Protein AF-A0A653IZF0-F1 (afdb_monomer_lite)

Secondary structure (DSSP, 8-state):
-----------------HHHHHHGGGGT-----SS--S-----S-TTSS---S-GGGGGGS-TTHHHHHHIIIIIITTTB-TTT-PBTTEEEEE-SSS-EEETTTTEEE-TTS-EE---GGGGS--EEEEE-EEEEETTS-TT---TTTEEEEEHHHHHHHTHHHHHHHHHHHHHTTT-SS-TT--HHHHHHHHHHHTT-

Radius of gyration: 22.38 Å; chains: 1; bounding box: 64×58×51 Å

pLDDT: mean 74.26, std 24.14, range [22.55, 98.19]

Structure (mmCIF, N/CA/C/O backbone):
data_AF-A0A653IZF0-F1
#
_entry.id   AF-A0A653IZF0-F1
#
loop_
_atom_site.group_PDB
_atom_site.id
_atom_site.type_symbol
_atom_site.label_atom_id
_atom_site.label_alt_id
_atom_site.label_comp_id
_atom_site.label_asym_id
_atom_site.label_entity_id
_atom_site.label_seq_id
_atom_site.pdbx_PDB_ins_code
_atom_site.Cartn_x
_atom_site.Cartn_y
_atom_site.Cartn_z
_atom_site.occupancy
_atom_site.B_iso_or_equiv
_atom_site.auth_seq_id
_atom_site.auth_comp_id
_atom_site.auth_asym_id
_atom_site.auth_atom_id
_atom_site.pdbx_PDB_model_num
ATOM 1 N N . MET A 1 1 ? 10.822 46.725 4.613 1.00 32.38 1 MET A N 1
ATOM 2 C CA . MET A 1 1 ? 11.222 46.229 5.948 1.00 32.38 1 MET A CA 1
ATOM 3 C C . MET A 1 1 ? 9.991 45.584 6.593 1.00 32.38 1 MET A C 1
ATOM 5 O O . MET A 1 1 ? 9.260 46.253 7.304 1.00 32.38 1 MET A O 1
ATOM 9 N N . PHE A 1 2 ? 9.678 44.328 6.255 1.00 22.55 2 PHE A N 1
ATOM 10 C CA . PHE A 1 2 ? 8.503 43.624 6.793 1.00 22.55 2 PHE A CA 1
ATOM 11 C C . PHE A 1 2 ? 8.961 42.645 7.874 1.00 22.55 2 PHE A C 1
ATOM 13 O O . PHE A 1 2 ? 9.726 41.722 7.599 1.00 22.55 2 PHE A O 1
ATOM 20 N N . ARG A 1 3 ? 8.542 42.898 9.119 1.00 25.48 3 ARG A N 1
ATOM 21 C CA . ARG A 1 3 ? 8.808 42.031 10.269 1.00 25.48 3 ARG A CA 1
ATOM 22 C C . ARG A 1 3 ? 7.875 40.823 10.232 1.00 25.48 3 ARG A C 1
ATOM 24 O O . ARG A 1 3 ? 6.658 40.963 10.193 1.00 25.48 3 ARG A O 1
ATOM 31 N N . ILE A 1 4 ? 8.496 39.653 10.287 1.00 29.86 4 ILE A N 1
ATOM 32 C CA . ILE A 1 4 ? 7.905 38.357 10.612 1.00 29.86 4 ILE A CA 1
ATOM 33 C C . ILE A 1 4 ? 7.411 38.420 12.062 1.00 29.86 4 ILE A C 1
ATOM 35 O O . ILE A 1 4 ? 8.179 38.802 12.945 1.00 29.86 4 ILE A O 1
ATOM 39 N N . CYS A 1 5 ? 6.163 38.024 12.319 1.00 26.38 5 CYS A N 1
ATOM 40 C CA . CYS A 1 5 ? 5.715 37.694 13.667 1.00 26.38 5 CYS A CA 1
ATOM 41 C C . CYS A 1 5 ? 5.047 36.319 13.654 1.00 26.38 5 CYS A C 1
ATOM 43 O O . CYS A 1 5 ? 3.975 36.121 13.085 1.00 26.38 5 CYS A O 1
ATOM 45 N N . SER A 1 6 ? 5.757 35.371 14.255 1.00 32.44 6 SER A N 1
ATOM 46 C CA . SER A 1 6 ? 5.324 34.027 14.595 1.00 32.44 6 SER A CA 1
ATOM 47 C C . SER A 1 6 ? 4.218 34.075 15.649 1.00 32.44 6 SER A C 1
ATOM 49 O O . SER A 1 6 ? 4.404 34.665 16.708 1.00 32.44 6 SER A O 1
ATOM 51 N N . SER A 1 7 ? 3.115 33.370 15.424 1.00 30.78 7 SER A N 1
ATOM 52 C CA . SER A 1 7 ? 2.156 33.030 16.484 1.00 30.78 7 SER A CA 1
ATOM 53 C C . SER A 1 7 ? 1.652 31.603 16.292 1.00 30.78 7 SER A C 1
ATOM 55 O O . SER A 1 7 ? 0.492 31.319 16.017 1.00 30.78 7 SER A O 1
ATOM 57 N N . ASN A 1 8 ? 2.593 30.676 16.458 1.00 34.34 8 ASN A N 1
ATOM 58 C CA . ASN A 1 8 ? 2.330 29.273 16.722 1.00 34.34 8 ASN A CA 1
ATOM 59 C C . ASN A 1 8 ? 2.130 29.120 18.238 1.00 34.34 8 ASN A C 1
ATOM 61 O O . ASN A 1 8 ? 3.093 28.860 18.954 1.00 34.34 8 ASN A O 1
ATOM 65 N N . THR A 1 9 ? 0.930 29.375 18.774 1.00 30.78 9 THR A N 1
ATOM 66 C CA . THR A 1 9 ? 0.627 29.082 20.188 1.00 30.78 9 THR A CA 1
ATOM 67 C C . THR A 1 9 ? -0.870 28.841 20.425 1.00 30.78 9 THR A C 1
ATOM 69 O O . THR A 1 9 ? -1.709 29.674 20.109 1.00 30.78 9 THR A O 1
ATOM 72 N N . ALA A 1 10 ? -1.142 27.702 21.070 1.00 31.14 10 ALA A N 1
ATOM 73 C CA . ALA A 1 10 ? -2.326 27.354 21.860 1.00 31.14 10 ALA A CA 1
ATOM 74 C C . ALA A 1 10 ? -3.653 27.031 21.142 1.00 31.14 10 ALA A C 1
ATOM 76 O O . ALA A 1 10 ? -4.625 27.772 21.224 1.00 31.14 10 ALA A O 1
ATOM 77 N 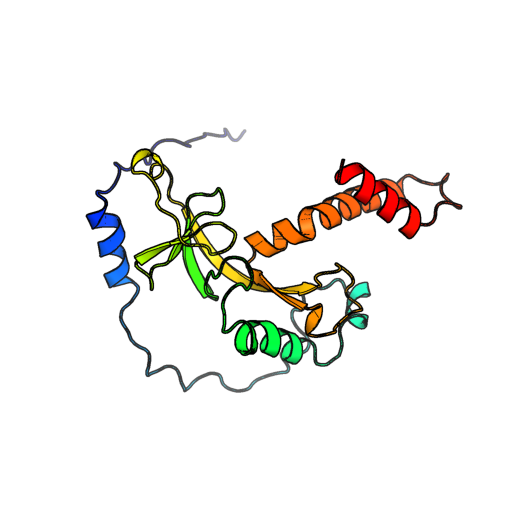N . TYR A 1 11 ? -3.774 25.786 20.665 1.00 28.58 11 TYR A N 1
ATOM 78 C CA . TYR A 1 11 ? -5.013 25.023 20.875 1.00 28.58 11 TYR A CA 1
ATOM 79 C C . TYR A 1 11 ? -4.707 23.788 21.730 1.00 28.58 11 TYR A C 1
ATOM 81 O O . TYR A 1 11 ? -4.568 22.665 21.253 1.00 28.58 11 TYR A O 1
ATOM 89 N N . ARG A 1 12 ? -4.523 24.026 23.034 1.00 33.38 12 ARG A N 1
ATOM 90 C CA . ARG A 1 12 ? -4.467 22.987 24.070 1.00 33.38 12 ARG A CA 1
ATOM 91 C C . ARG A 1 12 ? -5.911 22.549 24.350 1.00 33.38 12 ARG A C 1
ATOM 93 O O . ARG A 1 12 ? -6.529 22.996 25.314 1.00 33.38 12 ARG A O 1
ATOM 100 N N . SER A 1 13 ? -6.490 21.725 23.479 1.00 33.66 13 SER A N 1
ATOM 101 C CA . SER A 1 13 ? -7.777 21.092 23.775 1.00 33.66 13 SER A CA 1
ATOM 102 C C . SER A 1 13 ? -7.566 19.954 24.764 1.00 33.66 13 SER A C 1
ATOM 104 O O . SER A 1 13 ? -6.857 18.990 24.478 1.00 33.66 13 SER A O 1
ATOM 106 N N . ARG A 1 14 ? -8.193 20.105 25.934 1.00 32.59 14 ARG A N 1
ATOM 107 C CA . ARG A 1 14 ? -8.428 19.060 26.934 1.00 32.59 14 ARG A CA 1
ATOM 108 C C . ARG A 1 14 ? -8.870 17.762 26.256 1.00 32.59 14 ARG A C 1
ATOM 110 O O . ARG A 1 14 ? -9.705 17.783 25.355 1.00 32.59 14 ARG A O 1
ATOM 117 N N . VAL A 1 15 ? -8.284 16.661 26.713 1.00 38.03 15 VAL A N 1
ATOM 118 C CA . VAL A 1 15 ? -8.581 15.289 26.294 1.00 38.03 15 VAL A CA 1
ATOM 119 C C . VAL A 1 15 ? -10.096 15.061 26.394 1.00 38.03 15 VAL A C 1
ATOM 121 O O . VAL A 1 15 ? -10.636 15.200 27.493 1.00 38.03 15 VAL A O 1
ATOM 124 N N . PRO A 1 16 ? -10.808 14.758 25.295 1.00 37.22 16 PRO A N 1
ATOM 125 C CA . PRO A 1 16 ? -12.189 14.325 25.395 1.00 37.22 16 PRO A CA 1
ATOM 126 C C . PRO A 1 16 ? -12.206 12.930 26.020 1.00 37.22 16 PRO A C 1
ATOM 128 O O . PRO A 1 16 ? -11.431 12.057 25.625 1.00 37.22 16 PRO A O 1
ATOM 131 N N . ASP A 1 17 ? -13.096 12.739 26.989 1.00 37.38 17 ASP A N 1
ATOM 132 C CA . ASP A 1 17 ? -13.489 11.435 27.516 1.00 37.38 17 ASP A CA 1
ATOM 133 C C . ASP A 1 17 ? -13.758 10.444 26.362 1.00 37.38 17 ASP A C 1
ATOM 135 O O . ASP A 1 17 ? -14.237 10.830 25.291 1.00 37.38 17 ASP A O 1
ATOM 139 N N . LEU A 1 18 ? -13.446 9.161 26.563 1.00 42.00 18 LEU A N 1
ATOM 140 C CA . LEU A 1 18 ? -13.620 8.083 25.580 1.00 42.00 18 LEU A CA 1
ATOM 141 C C . LEU A 1 18 ? -15.050 8.040 25.007 1.00 42.00 18 LEU A C 1
ATOM 143 O O . LEU A 1 18 ? -15.229 7.647 23.853 1.00 42.00 18 LEU A O 1
ATOM 147 N N . GLY A 1 19 ? -16.051 8.508 25.763 1.00 38.72 19 GLY A N 1
ATOM 148 C CA . GLY A 1 19 ? -17.428 8.680 25.289 1.00 38.72 19 GLY A CA 1
ATOM 149 C C . GLY A 1 19 ? -17.620 9.787 24.238 1.00 38.72 19 GLY A C 1
ATOM 150 O O . GLY A 1 19 ? -18.423 9.633 23.317 1.00 38.72 19 GLY A O 1
ATOM 151 N N . ALA A 1 20 ? -16.848 10.875 24.297 1.00 40.34 20 ALA A N 1
ATOM 152 C CA . ALA A 1 20 ? -17.009 12.041 23.423 1.00 40.34 20 ALA A CA 1
ATOM 153 C C . ALA A 1 20 ? -16.410 11.840 22.016 1.00 40.34 20 ALA A C 1
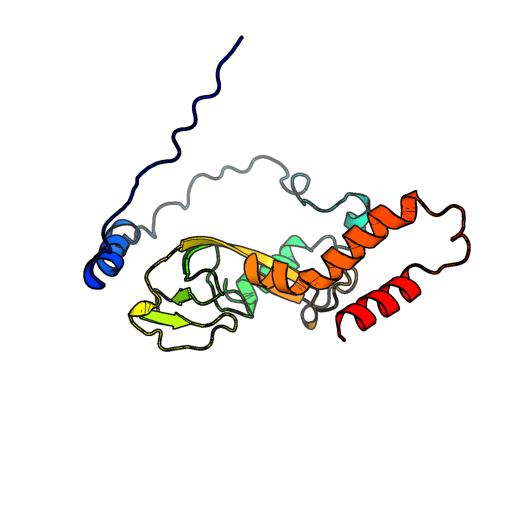ATOM 155 O O . ALA A 1 20 ? -16.923 12.385 21.036 1.00 40.34 20 ALA A O 1
ATOM 156 N N . VAL A 1 21 ? -15.360 11.018 21.881 1.00 43.12 21 VAL A N 1
ATOM 157 C CA . VAL A 1 21 ? -14.780 10.667 20.566 1.00 43.12 21 VAL A CA 1
ATOM 158 C C . VAL A 1 21 ? -15.722 9.748 19.773 1.00 43.12 21 VAL A C 1
ATOM 160 O O . VAL A 1 21 ? -15.767 9.834 18.547 1.00 43.12 21 VAL A O 1
ATOM 163 N N . ILE A 1 22 ? -16.523 8.929 20.467 1.00 44.62 22 ILE A N 1
ATOM 164 C CA . ILE A 1 22 ? -17.508 8.011 19.873 1.00 44.62 22 ILE A CA 1
ATOM 165 C C . ILE A 1 22 ? -18.790 8.756 19.446 1.00 44.62 22 ILE A C 1
ATOM 167 O O . ILE A 1 22 ? -19.345 8.468 18.388 1.00 44.62 22 ILE A O 1
ATOM 171 N N . GLN A 1 23 ? -19.247 9.763 20.201 1.00 34.78 23 GLN A N 1
ATOM 172 C CA . GLN A 1 23 ? -20.473 10.508 19.861 1.00 34.78 23 GLN A CA 1
ATOM 173 C C . GLN A 1 23 ? -20.323 11.490 18.688 1.00 34.78 23 GLN A C 1
ATOM 175 O O . GLN A 1 23 ? -21.303 11.765 17.995 1.00 34.78 23 GLN A O 1
ATOM 180 N N . CYS A 1 24 ? -19.114 11.981 18.392 1.00 34.91 24 CYS A N 1
ATOM 181 C CA . CYS A 1 24 ? -18.897 12.866 17.239 1.00 34.91 24 CYS A CA 1
ATOM 182 C C . CYS A 1 24 ? -19.167 12.157 15.892 1.00 34.91 24 CYS A C 1
ATOM 184 O O . CYS A 1 24 ? -19.471 12.808 14.893 1.00 34.91 24 CYS A O 1
ATOM 186 N N . GLU A 1 25 ? -19.133 10.820 15.859 1.00 38.25 25 GLU A N 1
ATOM 187 C CA . GLU A 1 25 ? -19.362 10.007 14.659 1.00 38.25 25 GLU A CA 1
ATOM 188 C C . GLU A 1 25 ? -20.834 9.992 14.201 1.00 38.25 25 GLU A C 1
ATOM 190 O O . GLU A 1 25 ? -21.105 9.868 13.005 1.00 38.25 25 GLU A O 1
ATOM 195 N N . GLN A 1 26 ? -21.795 10.209 15.109 1.00 39.66 26 GLN A N 1
ATOM 196 C CA . GLN A 1 26 ? -23.228 10.173 14.778 1.00 39.66 26 GLN A CA 1
ATOM 197 C C . GLN A 1 26 ? -23.682 11.346 13.894 1.00 39.66 26 GLN A C 1
ATOM 199 O O . GLN A 1 26 ? -24.699 11.239 13.215 1.00 39.66 26 GLN A O 1
ATOM 204 N N . ARG A 1 27 ? -22.917 12.447 13.837 1.00 35.34 27 ARG A N 1
ATOM 205 C CA . ARG A 1 27 ? -23.255 13.616 13.005 1.00 35.34 27 ARG A CA 1
ATOM 206 C C . ARG A 1 27 ? -22.706 13.541 11.575 1.00 35.34 27 ARG A C 1
ATOM 208 O O . ARG A 1 27 ? -23.197 14.252 10.707 1.00 35.34 27 ARG A O 1
ATOM 215 N N . TRP A 1 28 ? -21.715 12.683 11.318 1.00 39.50 28 TRP A N 1
ATOM 216 C CA . TRP A 1 28 ? -21.094 12.513 9.991 1.00 39.50 28 TRP A CA 1
ATOM 217 C C . TRP A 1 28 ? -21.561 11.256 9.252 1.00 39.50 28 TRP A C 1
ATOM 219 O O . TRP A 1 28 ? -21.155 11.034 8.112 1.00 39.50 28 TRP A O 1
ATOM 229 N N . ASN A 1 29 ? -22.381 10.426 9.901 1.00 37.44 29 ASN A N 1
ATOM 230 C CA . ASN A 1 29 ? -22.779 9.111 9.407 1.00 37.44 29 ASN A CA 1
ATOM 231 C C . ASN A 1 29 ? -24.308 8.959 9.313 1.00 37.44 29 ASN A C 1
ATOM 233 O O . ASN A 1 29 ? -24.837 7.871 9.529 1.00 37.44 29 ASN A O 1
ATOM 237 N N . THR A 1 30 ? -25.032 10.038 8.994 1.00 36.56 30 THR A N 1
ATOM 238 C CA . THR A 1 30 ? -26.452 9.939 8.635 1.00 36.56 30 THR A CA 1
ATOM 239 C C . THR A 1 30 ? -26.580 9.164 7.314 1.00 36.56 30 THR A C 1
ATOM 241 O O . THR A 1 30 ? -25.942 9.540 6.325 1.00 36.56 30 THR A O 1
ATOM 244 N N . PRO A 1 31 ? -27.377 8.084 7.251 1.00 39.94 31 PRO A N 1
ATOM 245 C CA . PRO A 1 31 ? -27.539 7.295 6.040 1.00 39.94 31 PRO A CA 1
ATOM 246 C C . PRO A 1 31 ? -28.522 7.991 5.089 1.00 39.94 31 PRO A C 1
ATOM 248 O O . PRO A 1 31 ? -29.725 7.771 5.142 1.00 39.94 31 PRO A O 1
ATOM 251 N N . GLY A 1 32 ? -27.999 8.825 4.194 1.00 32.47 32 GLY A N 1
ATOM 252 C CA . GLY A 1 32 ? -28.700 9.298 2.996 1.00 32.47 32 GLY A CA 1
ATOM 253 C C . GLY A 1 32 ? -28.185 8.572 1.755 1.00 32.47 32 GLY A C 1
ATOM 254 O O . GLY A 1 32 ? -27.578 9.193 0.892 1.00 32.47 32 GLY A O 1
ATOM 255 N N . ILE A 1 33 ? -28.337 7.244 1.692 1.00 43.03 33 ILE A N 1
ATOM 256 C CA . ILE A 1 33 ? -27.794 6.408 0.601 1.00 43.03 33 ILE A CA 1
ATOM 257 C C . ILE A 1 33 ? -28.673 6.386 -0.667 1.00 43.03 33 ILE A C 1
ATOM 259 O O . ILE A 1 33 ? -28.234 5.864 -1.681 1.00 43.03 33 ILE A O 1
ATOM 263 N N . ASN A 1 34 ? -29.840 7.036 -0.706 1.00 35.06 34 ASN A N 1
ATOM 264 C CA . ASN A 1 34 ? -30.735 6.955 -1.871 1.00 35.06 34 ASN A CA 1
ATOM 265 C C . ASN A 1 34 ? -31.183 8.323 -2.415 1.00 35.06 34 ASN A C 1
ATOM 267 O O . ASN A 1 34 ? -32.375 8.593 -2.402 1.00 35.06 34 ASN A O 1
ATOM 271 N N . GLN A 1 35 ? -30.267 9.180 -2.896 1.00 37.66 35 GLN A N 1
ATOM 272 C CA . GLN A 1 35 ? -30.585 10.185 -3.939 1.00 37.66 35 GLN A CA 1
ATOM 273 C C . GLN A 1 35 ? -29.347 10.952 -4.449 1.00 37.66 35 GLN A C 1
ATOM 275 O O . GLN A 1 35 ? -29.213 12.150 -4.256 1.00 37.66 35 GLN A O 1
ATOM 280 N N . VAL A 1 36 ? -28.427 10.278 -5.141 1.00 32.88 36 VAL A N 1
ATOM 281 C CA . VAL A 1 36 ? -27.528 10.943 -6.113 1.00 32.88 36 VAL A CA 1
ATOM 282 C C . VAL A 1 36 ? -27.294 10.027 -7.318 1.00 32.88 36 VAL A C 1
ATOM 284 O O . VAL A 1 36 ? -26.173 9.793 -7.752 1.00 32.88 36 VAL A O 1
ATOM 287 N N . GLN A 1 37 ? -28.374 9.468 -7.862 1.00 36.97 37 GLN A N 1
ATOM 288 C CA . GLN A 1 37 ? -28.380 8.852 -9.191 1.00 36.97 37 GLN A CA 1
ATOM 289 C C . GLN A 1 37 ? -29.163 9.742 -10.158 1.00 36.97 37 GLN A C 1
ATOM 291 O O . GLN A 1 37 ? -30.204 9.336 -10.647 1.00 36.97 37 GLN A O 1
ATOM 296 N N . SER A 1 38 ? -28.701 10.972 -10.403 1.00 35.66 38 SER A N 1
ATOM 297 C CA . SER A 1 38 ? -29.118 11.764 -11.576 1.00 35.66 38 SER A CA 1
ATOM 298 C C . SER A 1 38 ? -28.460 13.145 -11.561 1.00 35.66 38 SER A C 1
ATOM 300 O O . SER A 1 38 ? -29.066 14.102 -11.092 1.00 35.66 38 SER A O 1
ATOM 302 N N . ALA A 1 39 ? -27.218 13.245 -12.041 1.00 32.94 39 ALA A N 1
ATOM 303 C CA . ALA A 1 39 ? -26.676 14.421 -12.744 1.00 32.94 39 ALA A CA 1
ATOM 304 C C . ALA A 1 39 ? -25.151 14.297 -12.891 1.00 32.94 39 ALA A C 1
ATOM 306 O O . ALA A 1 39 ? -24.393 15.113 -12.380 1.00 32.94 39 ALA A O 1
ATOM 307 N N . PHE A 1 40 ? -24.680 13.288 -13.617 1.00 35.09 40 PHE A N 1
ATOM 308 C CA . PHE A 1 40 ? -23.402 13.418 -14.313 1.00 35.09 40 PHE A CA 1
ATOM 309 C C . PHE A 1 40 ? -23.713 13.243 -15.790 1.00 35.09 40 PHE A C 1
ATOM 311 O O . PHE A 1 40 ? -23.760 12.138 -16.324 1.00 35.09 40 PHE A O 1
ATOM 318 N N . LYS A 1 41 ? -24.089 14.369 -16.405 1.00 35.47 41 LYS A N 1
ATOM 319 C CA . LYS A 1 41 ? -24.259 14.474 -17.848 1.00 35.47 41 LYS A CA 1
ATOM 320 C C . LYS A 1 41 ? -22.928 14.098 -18.490 1.00 35.47 41 LYS A C 1
ATOM 322 O O . LYS A 1 41 ? -21.881 14.630 -18.136 1.00 35.47 41 LYS A O 1
ATOM 327 N N . SER A 1 42 ? -23.014 13.159 -19.417 1.00 47.69 42 SER A N 1
ATOM 328 C CA . SER A 1 42 ? -21.984 12.792 -20.372 1.00 47.69 42 SER A CA 1
ATOM 329 C C . SER A 1 42 ? -21.453 14.028 -21.096 1.00 47.69 42 SER A C 1
ATOM 331 O O . SER A 1 42 ? -22.166 14.631 -21.900 1.00 47.69 42 SER A O 1
ATOM 333 N N . SER A 1 43 ? -20.195 14.375 -20.853 1.00 37.62 43 SER A N 1
ATOM 334 C CA . SER A 1 43 ? -19.443 15.262 -21.735 1.00 37.62 43 SER A CA 1
ATOM 335 C C . SER A 1 43 ? -17.947 14.986 -21.611 1.00 37.62 43 SER A C 1
ATOM 337 O O . SER A 1 43 ? -17.331 15.379 -20.627 1.00 37.62 43 SER A O 1
ATOM 339 N N . GLY A 1 44 ? -17.392 14.354 -22.648 1.00 33.59 44 GLY A N 1
ATOM 340 C CA . GLY A 1 44 ? -15.989 14.498 -23.043 1.00 33.59 44 GLY A CA 1
ATOM 341 C C . GLY A 1 44 ? -14.985 13.550 -22.386 1.00 33.59 44 GLY A C 1
ATOM 342 O O . GLY A 1 44 ? -14.615 13.736 -21.240 1.00 33.59 44 GLY A O 1
ATOM 343 N N . ASN A 1 45 ? -14.518 12.579 -23.176 1.00 46.28 45 ASN A N 1
ATOM 344 C CA . ASN A 1 45 ? -13.225 11.881 -23.118 1.00 46.28 45 ASN A CA 1
ATOM 345 C C . ASN A 1 45 ? -12.331 12.150 -21.877 1.00 46.28 45 ASN A C 1
ATOM 347 O O . ASN A 1 45 ? -11.379 12.927 -21.923 1.00 46.28 45 ASN A O 1
ATOM 351 N N . ASP A 1 46 ? -12.605 11.443 -20.778 1.00 43.91 46 ASP A N 1
ATOM 352 C CA . ASP A 1 46 ? -11.795 11.452 -19.545 1.00 43.91 46 ASP A CA 1
ATOM 353 C C . ASP A 1 46 ? -10.549 10.542 -19.637 1.00 43.91 46 ASP A C 1
ATOM 355 O O . ASP A 1 46 ? -9.749 10.460 -18.710 1.00 43.91 46 ASP A O 1
ATOM 359 N N . SER A 1 47 ? -10.348 9.846 -20.763 1.00 45.59 47 SER A N 1
ATOM 360 C CA . SER A 1 47 ? -9.235 8.903 -20.960 1.00 45.59 47 SER A CA 1
ATOM 361 C C . SER A 1 47 ? -7.875 9.571 -21.203 1.00 45.59 47 SER A C 1
ATOM 363 O O . SER A 1 47 ? -6.859 8.879 -21.270 1.00 45.59 47 SER A O 1
ATOM 365 N N . GLU A 1 48 ? -7.832 10.899 -21.349 1.00 45.34 48 GLU A N 1
ATOM 366 C CA . GLU A 1 48 ? -6.617 11.640 -21.716 1.00 45.34 48 GLU A CA 1
ATOM 367 C C . GLU A 1 48 ? -6.117 12.610 -20.630 1.00 45.34 48 GLU A C 1
ATOM 369 O O . GLU A 1 48 ? -4.970 13.056 -20.673 1.00 45.34 48 GLU A O 1
ATOM 374 N N . ARG A 1 49 ? -6.917 12.876 -19.588 1.00 49.09 49 ARG A N 1
ATOM 375 C CA . ARG A 1 49 ? -6.482 13.627 -18.403 1.00 49.09 49 ARG A CA 1
ATOM 376 C C . ARG A 1 49 ? -6.232 12.683 -17.228 1.00 49.09 49 ARG A C 1
ATOM 378 O O . ARG A 1 49 ? -7.099 11.931 -16.816 1.00 49.09 49 ARG A O 1
ATOM 385 N N . ALA A 1 50 ? -5.059 12.837 -16.619 1.00 48.88 50 ALA A N 1
ATOM 386 C CA . ALA A 1 50 ? -4.742 12.401 -15.257 1.00 48.88 50 ALA A CA 1
ATOM 387 C C . ALA A 1 50 ? -4.447 10.905 -15.032 1.00 48.88 50 ALA A C 1
ATOM 389 O O . ALA A 1 50 ? -5.013 10.256 -14.157 1.00 48.88 50 ALA A O 1
ATOM 390 N N . MET A 1 51 ? -3.400 10.400 -15.681 1.00 51.44 51 MET A N 1
ATOM 391 C CA . MET A 1 51 ? -2.513 9.458 -14.995 1.00 51.44 51 MET A CA 1
ATOM 392 C C . MET A 1 51 ? -1.275 10.247 -14.556 1.00 51.44 51 MET A C 1
ATOM 394 O O . MET A 1 51 ? -0.547 10.715 -15.428 1.00 51.44 51 MET A O 1
ATOM 398 N N . PRO A 1 52 ? -1.006 10.438 -13.246 1.00 62.66 52 PRO A N 1
ATOM 399 C CA . PRO A 1 52 ? 0.236 11.048 -12.762 1.00 62.66 52 PRO A CA 1
ATOM 400 C C . PRO A 1 52 ? 1.406 10.058 -12.915 1.00 62.66 52 PRO A C 1
ATOM 402 O O . PRO A 1 52 ? 2.137 9.762 -11.974 1.00 62.66 52 PRO A O 1
ATOM 405 N N . ILE A 1 53 ? 1.534 9.489 -14.109 1.00 68.06 53 ILE A N 1
ATOM 406 C CA . ILE A 1 53 ? 2.587 8.586 -14.542 1.00 68.06 53 ILE A CA 1
ATOM 407 C C . ILE A 1 53 ? 3.449 9.416 -15.483 1.00 68.06 53 ILE A C 1
ATOM 409 O O . ILE A 1 53 ? 2.930 10.114 -16.355 1.00 68.06 53 ILE A O 1
ATOM 413 N N . ARG A 1 54 ? 4.768 9.378 -15.285 1.00 68.31 54 ARG A N 1
ATOM 414 C CA . ARG A 1 54 ? 5.697 10.057 -16.190 1.00 68.31 54 ARG A CA 1
ATOM 415 C C . ARG A 1 54 ? 5.474 9.553 -17.617 1.00 68.31 54 ARG A C 1
ATOM 417 O O . ARG A 1 54 ? 5.232 8.359 -17.798 1.00 68.31 54 ARG A O 1
ATOM 424 N N . SER A 1 55 ? 5.536 10.438 -18.609 1.00 77.56 55 SER A N 1
ATOM 425 C CA . SER A 1 55 ? 5.222 10.099 -20.003 1.00 77.56 55 SER A CA 1
ATOM 426 C C . SER A 1 55 ? 6.038 8.912 -20.511 1.00 77.56 55 SER A C 1
ATOM 428 O O . SER A 1 55 ? 5.502 8.078 -21.236 1.00 77.56 55 SER A O 1
ATOM 430 N N . GLU A 1 56 ? 7.289 8.779 -20.066 1.00 79.25 56 GLU A N 1
ATOM 431 C CA . GLU A 1 56 ? 8.185 7.683 -20.447 1.00 79.25 56 GLU A CA 1
ATOM 432 C C . GLU A 1 56 ? 7.696 6.316 -19.948 1.00 79.25 56 GLU A C 1
ATOM 434 O O . GLU A 1 56 ? 7.955 5.297 -20.578 1.00 79.25 56 GLU A O 1
ATOM 439 N N . ASN A 1 57 ? 6.938 6.285 -18.848 1.00 81.25 57 ASN A N 1
ATOM 440 C CA . ASN A 1 57 ? 6.467 5.050 -18.226 1.00 81.25 57 ASN A CA 1
ATOM 441 C C . ASN A 1 57 ? 5.072 4.630 -18.699 1.00 81.25 57 ASN A C 1
ATOM 443 O O . ASN A 1 57 ? 4.616 3.554 -18.320 1.00 81.25 57 ASN A O 1
ATOM 447 N N . ARG A 1 58 ? 4.378 5.456 -19.495 1.00 81.19 58 ARG A N 1
ATOM 448 C CA . ARG A 1 58 ? 2.989 5.200 -19.912 1.00 81.19 58 ARG A CA 1
ATOM 449 C C . ARG A 1 58 ? 2.841 3.865 -20.647 1.00 81.19 58 ARG A C 1
ATOM 451 O O . ARG A 1 58 ? 1.851 3.178 -20.442 1.00 81.19 58 ARG A O 1
ATOM 458 N N . TRP A 1 59 ? 3.844 3.490 -21.437 1.00 82.31 59 TRP A N 1
ATOM 459 C CA . TRP A 1 59 ? 3.843 2.285 -22.272 1.00 82.31 59 TRP A CA 1
ATOM 460 C C . TRP A 1 59 ? 3.966 0.970 -21.493 1.00 82.31 59 TRP A C 1
ATOM 462 O O . TRP A 1 59 ? 3.658 -0.082 -22.040 1.00 82.31 59 TRP A O 1
ATOM 472 N N . PHE A 1 60 ? 4.398 1.006 -20.227 1.00 83.62 60 PHE A N 1
ATOM 473 C CA . PHE A 1 60 ? 4.470 -0.194 -19.383 1.00 83.62 60 PHE A CA 1
ATOM 474 C C . PHE A 1 60 ? 3.106 -0.628 -18.840 1.00 83.62 60 PHE A C 1
ATOM 476 O O . PHE A 1 60 ? 2.958 -1.756 -18.371 1.00 83.62 60 PHE A O 1
ATOM 483 N N . TYR A 1 61 ? 2.117 0.263 -18.907 1.00 83.12 61 TYR A N 1
ATOM 484 C CA . TYR A 1 61 ? 0.763 -0.001 -18.456 1.00 83.12 61 TYR A CA 1
ATOM 485 C C . TYR A 1 61 ? -0.092 -0.395 -19.659 1.00 83.12 61 TYR A C 1
ATOM 487 O O . TYR A 1 61 ? -0.068 0.303 -20.678 1.00 83.12 61 TYR A O 1
ATOM 495 N N . PRO A 1 62 ? -0.860 -1.489 -19.564 1.00 86.31 62 PRO A N 1
ATOM 496 C CA . PRO A 1 62 ? -1.734 -1.890 -20.648 1.00 86.31 62 PRO A CA 1
ATOM 497 C C . PRO A 1 62 ? -2.877 -0.875 -20.804 1.00 86.31 62 PRO A C 1
ATOM 499 O O . PRO A 1 62 ? -3.199 -0.115 -19.886 1.00 86.31 62 PRO A O 1
ATOM 502 N N . ILE A 1 63 ? -3.497 -0.850 -21.986 1.00 87.06 63 ILE A N 1
ATOM 503 C CA . ILE A 1 63 ? -4.567 0.108 -22.324 1.00 87.06 63 ILE A CA 1
ATOM 504 C C . ILE A 1 63 ? -5.746 -0.004 -21.341 1.00 87.06 63 ILE A C 1
ATOM 506 O O . ILE A 1 63 ? -6.385 0.995 -21.012 1.00 87.06 63 ILE A O 1
ATOM 510 N N . ASP A 1 64 ? -5.999 -1.207 -20.831 1.00 89.19 64 ASP A N 1
ATOM 511 C CA . ASP A 1 64 ? -7.052 -1.540 -19.872 1.00 89.19 64 ASP A CA 1
ATOM 512 C C . ASP A 1 64 ? -6.625 -1.385 -18.398 1.00 89.19 64 ASP A C 1
ATOM 514 O O . ASP A 1 64 ? -7.313 -1.854 -17.486 1.00 89.19 64 ASP A O 1
ATOM 518 N N . TRP A 1 65 ? -5.513 -0.693 -18.120 1.00 90.00 65 TRP A N 1
ATOM 519 C CA . TRP A 1 65 ? -5.048 -0.445 -16.753 1.00 90.00 65 TRP A CA 1
ATOM 520 C C . TRP A 1 65 ? -6.127 0.116 -15.803 1.00 90.00 65 TRP A C 1
ATOM 522 O O . TRP A 1 65 ? -6.196 -0.349 -14.659 1.00 90.00 65 TRP A O 1
ATOM 532 N N . PRO A 1 66 ? -6.999 1.071 -16.200 1.00 90.62 66 PRO A N 1
ATOM 533 C CA . PRO A 1 66 ? -8.080 1.535 -15.330 1.00 90.62 66 PRO A CA 1
ATOM 534 C C . PRO A 1 66 ? -9.011 0.402 -14.875 1.00 90.62 66 PRO A C 1
ATOM 536 O O . PRO A 1 66 ? -9.387 0.340 -13.701 1.00 90.62 66 PRO A O 1
ATOM 539 N N . GLN A 1 67 ? -9.350 -0.515 -15.780 1.00 93.81 67 GLN A N 1
ATOM 540 C CA . GLN A 1 67 ? -10.210 -1.667 -15.534 1.00 93.81 67 GLN A CA 1
ATOM 541 C C . GLN A 1 67 ? -9.508 -2.671 -14.622 1.00 93.81 67 GLN A C 1
ATOM 543 O O . GLN A 1 67 ? -10.076 -3.054 -13.597 1.00 93.81 67 GLN A O 1
ATOM 548 N N . LEU A 1 68 ? -8.255 -3.022 -14.928 1.00 93.75 68 LEU A N 1
ATOM 549 C CA . LEU A 1 68 ? -7.441 -3.921 -14.109 1.00 93.75 68 LEU A CA 1
ATOM 550 C C . LEU A 1 68 ? -7.281 -3.381 -12.679 1.00 93.75 68 LEU A C 1
ATOM 552 O O . LEU A 1 68 ? -7.595 -4.056 -11.698 1.00 93.75 68 LEU A O 1
ATOM 556 N N . SER A 1 69 ? -6.892 -2.113 -12.544 1.00 93.75 69 SER A N 1
ATOM 557 C CA . SER A 1 69 ? -6.744 -1.436 -11.253 1.00 93.75 69 SER A CA 1
ATOM 558 C C . SER A 1 69 ? -8.053 -1.399 -10.455 1.00 93.75 69 SER A C 1
ATOM 560 O O . SER A 1 69 ? -8.040 -1.577 -9.233 1.00 93.75 69 SER A O 1
ATOM 562 N N . ASN A 1 70 ? -9.196 -1.185 -11.116 1.00 94.44 70 ASN A N 1
ATOM 563 C CA . ASN A 1 70 ? -10.512 -1.233 -10.474 1.00 94.44 70 ASN A CA 1
ATOM 564 C C . ASN A 1 70 ? -10.878 -2.654 -10.025 1.00 94.44 70 ASN A C 1
ATOM 566 O O . ASN A 1 70 ? -11.357 -2.828 -8.900 1.00 94.44 70 ASN A O 1
ATOM 570 N N . ALA A 1 71 ? -10.609 -3.667 -10.851 1.00 96.44 71 ALA A N 1
ATOM 571 C CA . ALA A 1 71 ? -10.848 -5.067 -10.513 1.00 96.44 71 ALA A CA 1
ATOM 572 C C . ALA A 1 71 ? -10.064 -5.482 -9.259 1.00 96.44 71 ALA A C 1
ATOM 574 O O . ALA A 1 71 ? -10.623 -6.120 -8.365 1.00 96.44 71 ALA A O 1
ATOM 575 N N . ILE A 1 72 ? -8.811 -5.036 -9.127 1.00 97.12 72 ILE A N 1
ATOM 576 C CA . ILE A 1 72 ? -7.994 -5.283 -7.933 1.00 97.12 72 ILE A CA 1
ATOM 577 C C . ILE A 1 72 ? -8.511 -4.491 -6.721 1.00 97.12 72 ILE A C 1
ATOM 579 O O . ILE A 1 72 ? -8.796 -5.078 -5.675 1.00 97.12 72 ILE A O 1
ATOM 583 N N . ARG A 1 73 ? -8.672 -3.164 -6.836 1.00 97.00 73 ARG A N 1
ATOM 584 C CA . ARG A 1 73 ? -8.998 -2.288 -5.690 1.00 97.00 73 ARG A CA 1
ATOM 585 C C . ARG A 1 73 ? -10.417 -2.453 -5.160 1.00 97.00 73 ARG A C 1
ATOM 587 O O . ARG A 1 73 ? -10.631 -2.382 -3.948 1.00 97.00 73 ARG A O 1
ATOM 594 N N . PHE A 1 74 ? -11.385 -2.632 -6.047 1.00 96.12 74 PHE A N 1
ATOM 595 C CA . PHE A 1 74 ? -12.804 -2.590 -5.697 1.00 96.12 74 PHE A CA 1
ATOM 596 C C . PHE A 1 74 ? -13.471 -3.955 -5.825 1.00 96.12 74 PHE A C 1
ATOM 598 O O . PHE A 1 74 ? -14.319 -4.277 -4.998 1.00 96.12 74 PHE A O 1
ATOM 605 N N . GLY A 1 75 ? -13.029 -4.783 -6.774 1.00 96.56 75 GLY A N 1
ATOM 606 C CA . GLY A 1 75 ? -13.461 -6.175 -6.890 1.00 96.56 75 GLY A CA 1
ATOM 607 C C . GLY A 1 75 ? -12.815 -7.059 -5.823 1.00 96.56 75 GLY A C 1
ATOM 608 O O . GLY A 1 75 ? -13.418 -7.347 -4.787 1.00 96.56 75 GLY A O 1
ATOM 609 N N . ARG A 1 76 ? -11.560 -7.467 -6.047 1.00 96.81 76 ARG A N 1
ATOM 610 C CA . ARG A 1 76 ? -10.836 -8.422 -5.191 1.00 96.81 76 ARG A CA 1
ATOM 611 C C . ARG A 1 76 ? -10.685 -7.919 -3.759 1.00 96.81 76 ARG A C 1
ATOM 613 O O . ARG A 1 76 ? -11.056 -8.604 -2.807 1.00 96.81 76 ARG A O 1
ATOM 620 N N . ALA A 1 77 ? -10.184 -6.699 -3.606 1.00 96.31 77 ALA A N 1
ATOM 621 C CA . ALA A 1 77 ? -9.907 -6.123 -2.299 1.00 96.31 77 ALA A CA 1
ATOM 622 C C . ALA A 1 77 ? -11.154 -5.550 -1.599 1.00 96.31 77 ALA A C 1
ATOM 624 O O . ALA A 1 77 ?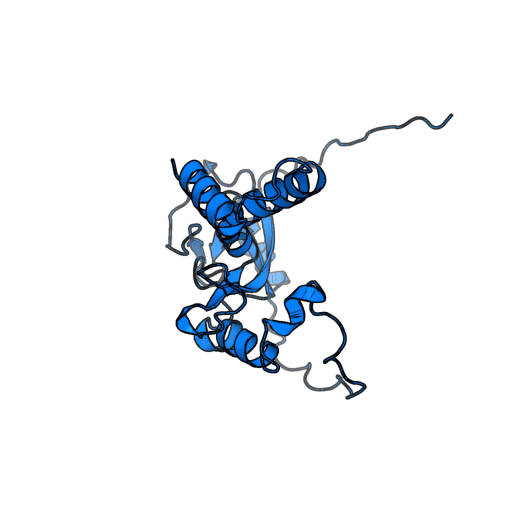 -11.067 -5.106 -0.450 1.00 96.31 77 ALA A O 1
ATOM 625 N N . ARG A 1 78 ? -12.320 -5.558 -2.268 1.00 97.06 78 ARG A N 1
ATOM 626 C CA . ARG A 1 78 ? -13.609 -5.070 -1.744 1.00 97.06 78 ARG A CA 1
ATOM 627 C C . ARG A 1 78 ? -13.507 -3.669 -1.134 1.00 97.06 78 ARG A C 1
ATOM 629 O O . ARG A 1 78 ? -13.998 -3.419 -0.030 1.00 97.06 78 ARG A O 1
ATOM 636 N N . SER A 1 79 ? -12.806 -2.766 -1.821 1.00 96.69 79 SER A N 1
ATOM 637 C CA . SER A 1 79 ? -12.589 -1.377 -1.390 1.00 96.69 79 SER A CA 1
ATOM 638 C C . SER A 1 79 ? -11.869 -1.247 -0.043 1.00 96.69 79 SER A C 1
ATOM 640 O O . SER A 1 79 ? -12.086 -0.287 0.702 1.00 96.69 79 SER A O 1
ATOM 642 N N . ARG A 1 80 ? -10.996 -2.201 0.300 1.00 97.06 80 ARG A N 1
ATOM 643 C CA . ARG A 1 80 ? -10.175 -2.181 1.518 1.00 97.06 80 ARG A CA 1
ATOM 644 C C . ARG A 1 80 ? -8.719 -2.454 1.179 1.00 97.06 80 ARG A C 1
ATOM 646 O O . ARG A 1 80 ? -8.415 -3.242 0.301 1.00 97.06 80 ARG A O 1
ATOM 653 N N . CYS A 1 81 ? -7.803 -1.831 1.914 1.00 97.69 81 CYS A N 1
ATOM 654 C CA . CYS A 1 81 ? -6.381 -2.141 1.781 1.00 97.69 81 CYS A CA 1
ATOM 655 C C . CYS A 1 81 ? -6.135 -3.624 2.096 1.00 97.69 81 CYS A C 1
ATOM 657 O O . CYS A 1 81 ? -6.497 -4.083 3.182 1.00 97.69 81 CYS A O 1
ATOM 659 N N . GLU A 1 82 ? -5.472 -4.358 1.206 1.00 97.56 82 GLU A N 1
ATOM 660 C CA . GLU A 1 82 ? -5.231 -5.795 1.387 1.00 97.56 82 GLU A CA 1
ATOM 661 C C . GLU A 1 82 ? -4.321 -6.079 2.587 1.00 97.56 82 GLU A C 1
ATOM 663 O O . GLU A 1 82 ? -4.524 -7.080 3.278 1.00 97.56 82 GLU A O 1
ATOM 668 N N . ARG A 1 83 ? -3.429 -5.132 2.917 1.00 96.31 83 ARG A N 1
ATOM 669 C CA . ARG A 1 83 ? -2.502 -5.208 4.054 1.00 96.31 83 ARG A CA 1
ATOM 670 C C . ARG A 1 83 ? -3.121 -4.784 5.387 1.00 96.31 83 ARG A C 1
ATOM 672 O O . ARG A 1 83 ? -3.134 -5.567 6.323 1.00 96.31 83 ARG A O 1
ATOM 679 N N . CYS A 1 84 ? -3.629 -3.554 5.503 1.00 95.94 84 CYS A N 1
ATOM 680 C CA . CYS A 1 84 ? -4.073 -3.002 6.797 1.00 95.94 84 CYS A CA 1
ATOM 681 C C . CYS A 1 84 ? -5.594 -2.959 6.996 1.00 95.94 84 CYS A C 1
ATOM 683 O O . CYS A 1 84 ? -6.050 -2.560 8.066 1.00 95.94 84 CYS A O 1
ATOM 685 N N . LYS A 1 85 ? -6.379 -3.346 5.981 1.00 96.88 85 LYS A N 1
ATOM 686 C CA . LYS A 1 85 ? -7.855 -3.369 5.967 1.00 96.88 85 LYS A CA 1
ATOM 687 C C . LYS A 1 85 ? -8.563 -2.010 6.064 1.00 96.88 85 LYS A C 1
ATOM 689 O O . LYS A 1 85 ? -9.794 -1.981 6.121 1.00 96.88 85 LYS A O 1
ATOM 694 N N . ARG A 1 86 ? -7.826 -0.889 6.020 1.00 96.50 86 ARG A N 1
ATOM 695 C CA . ARG A 1 86 ? -8.416 0.461 5.966 1.00 96.50 86 ARG A CA 1
ATOM 696 C C . ARG A 1 86 ? -9.348 0.598 4.748 1.00 96.50 86 ARG A C 1
ATOM 698 O O . ARG A 1 86 ? -8.917 0.236 3.648 1.00 96.50 86 ARG A O 1
ATOM 705 N N . PRO A 1 87 ? -10.580 1.104 4.923 1.00 96.81 87 PRO A N 1
ATOM 706 C CA . PRO A 1 87 ? -11.536 1.269 3.831 1.00 96.81 87 PRO A CA 1
ATOM 707 C C . PRO A 1 87 ? -11.186 2.453 2.920 1.00 96.81 87 PRO A C 1
ATOM 709 O O . PRO A 1 87 ? -10.663 3.465 3.381 1.00 96.81 87 PRO A O 1
ATOM 712 N N . HIS A 1 88 ? -11.485 2.323 1.629 1.00 96.56 88 HIS A N 1
ATOM 713 C CA . HIS A 1 88 ? -11.328 3.374 0.623 1.00 96.56 88 HIS A CA 1
ATOM 714 C C . HIS A 1 88 ? -12.316 4.533 0.833 1.00 96.56 88 HIS A C 1
ATOM 716 O O . HIS A 1 88 ? -13.455 4.302 1.231 1.00 96.56 88 HIS A O 1
ATOM 722 N N . MET A 1 89 ? -11.889 5.766 0.536 1.00 95.50 89 MET A N 1
ATOM 723 C CA . MET A 1 89 ? -12.683 7.003 0.625 1.00 95.50 89 MET A CA 1
ATOM 724 C C . MET A 1 89 ? -13.319 7.258 1.996 1.00 95.50 89 MET A C 1
ATOM 726 O O . MET A 1 89 ? -14.385 7.863 2.116 1.00 95.50 89 MET A O 1
ATOM 730 N N . ARG A 1 90 ? -12.662 6.806 3.065 1.00 95.00 90 ARG A N 1
ATOM 731 C CA . ARG A 1 90 ? -13.112 7.029 4.441 1.00 95.00 90 ARG A CA 1
ATOM 732 C C . ARG A 1 90 ? -12.040 7.743 5.245 1.00 95.00 90 ARG A C 1
ATOM 734 O O . ARG A 1 90 ? -10.844 7.500 5.074 1.00 95.00 90 ARG A O 1
ATOM 741 N N . LYS A 1 91 ? -12.480 8.619 6.145 1.00 95.44 91 LYS A N 1
ATOM 742 C CA . LYS A 1 91 ? -11.614 9.230 7.151 1.00 95.44 91 LYS A CA 1
ATOM 743 C C . LYS A 1 91 ? -11.438 8.231 8.294 1.00 95.44 91 LYS A C 1
ATOM 745 O O . LYS A 1 91 ? -12.427 7.763 8.843 1.00 95.44 91 LYS A O 1
ATOM 750 N N . VAL A 1 92 ? -10.195 7.883 8.618 1.00 94.19 92 VAL A N 1
ATOM 751 C CA . VAL A 1 92 ? -9.871 6.937 9.698 1.00 94.19 92 VAL A CA 1
ATOM 752 C C . VAL A 1 92 ? -9.060 7.622 10.786 1.00 94.19 92 VAL A C 1
ATOM 754 O O . VAL A 1 92 ? -8.167 8.419 10.483 1.00 94.19 92 VAL A O 1
ATOM 757 N N . LEU A 1 93 ? -9.339 7.274 12.041 1.00 94.12 93 LEU A N 1
ATOM 758 C CA . LEU A 1 93 ? -8.548 7.695 13.195 1.00 94.12 93 LEU A CA 1
ATOM 759 C C . LEU A 1 93 ? -7.350 6.758 13.379 1.00 94.12 93 LEU A C 1
ATOM 761 O O . LEU A 1 93 ? -7.468 5.543 13.206 1.00 94.12 93 LEU A O 1
ATOM 765 N N . HIS A 1 94 ? -6.185 7.306 13.712 1.00 92.88 94 HIS A N 1
ATOM 766 C CA . HIS A 1 94 ? -4.966 6.528 13.912 1.00 92.88 94 HIS A CA 1
ATOM 767 C C . HIS A 1 94 ? -3.974 7.200 14.862 1.00 92.88 94 HIS A C 1
ATOM 769 O O . HIS A 1 94 ? -3.949 8.420 14.996 1.00 92.88 94 HIS A O 1
ATOM 775 N N . LEU A 1 95 ? -3.071 6.396 15.425 1.00 90.50 95 LEU A N 1
ATOM 776 C CA . LEU A 1 95 ? -2.050 6.842 16.388 1.00 90.50 95 LEU A CA 1
ATOM 777 C C . LEU A 1 95 ? -0.729 7.280 15.727 1.00 90.50 95 LEU A C 1
ATOM 779 O O . LEU A 1 95 ? 0.246 7.604 16.388 1.00 90.50 95 LEU A O 1
ATOM 783 N N . GLY A 1 96 ? -0.656 7.252 14.393 1.00 87.75 96 GLY A N 1
ATOM 784 C CA . GLY A 1 96 ? 0.519 7.698 13.625 1.00 87.75 96 GLY A CA 1
ATOM 785 C C . GLY A 1 96 ? 1.577 6.612 13.398 1.00 87.75 96 GLY A C 1
ATOM 786 O O . GLY A 1 96 ? 2.215 6.597 12.343 1.00 87.75 96 GLY A O 1
ATOM 787 N N . ASP A 1 97 ? 1.673 5.632 14.293 1.00 87.25 97 ASP A N 1
ATOM 788 C CA . ASP A 1 97 ? 2.526 4.437 14.168 1.00 87.25 97 ASP A CA 1
ATOM 789 C C . ASP A 1 97 ? 1.983 3.378 13.185 1.00 87.25 97 ASP A C 1
ATOM 791 O O . ASP A 1 97 ? 2.728 2.562 12.643 1.00 87.25 97 ASP A O 1
ATOM 795 N N . GLY A 1 98 ? 0.703 3.475 12.825 1.00 89.31 98 GLY A N 1
ATOM 796 C CA . GLY A 1 98 ? 0.025 2.588 11.880 1.00 89.31 98 GLY A CA 1
ATOM 797 C C . GLY A 1 98 ? -1.232 1.959 12.460 1.00 89.31 98 GLY A C 1
ATOM 798 O O . GLY A 1 98 ? -2.129 1.608 11.686 1.00 89.31 98 GLY A O 1
ATOM 799 N N . ARG A 1 99 ? -1.344 1.925 13.794 1.00 93.31 99 ARG A N 1
ATOM 800 C CA . ARG A 1 99 ? -2.555 1.502 14.491 1.00 93.31 99 ARG A CA 1
ATOM 801 C C . ARG A 1 99 ? -3.704 2.442 14.177 1.00 93.31 99 ARG A C 1
ATOM 803 O O . ARG A 1 99 ? -3.522 3.660 14.150 1.00 93.31 99 ARG A O 1
ATOM 810 N N . TRP A 1 100 ? -4.872 1.881 13.901 1.00 94.75 100 TRP A N 1
ATOM 811 C CA . TRP A 1 100 ? -6.042 2.641 13.477 1.00 94.75 100 TRP A CA 1
ATOM 812 C C . TRP A 1 100 ? -7.332 2.059 14.045 1.00 94.75 100 TRP A C 1
ATOM 814 O O . TRP A 1 100 ? -7.399 0.869 14.356 1.00 94.75 100 TRP A O 1
ATOM 824 N N . TRP A 1 101 ? -8.331 2.921 14.204 1.00 94.25 101 TRP A N 1
ATOM 825 C CA . TRP A 1 101 ? -9.643 2.557 14.720 1.00 94.25 101 TRP A CA 1
ATOM 826 C C . TRP A 1 101 ? -10.551 2.073 13.590 1.00 94.25 101 TRP A C 1
ATOM 828 O O . TRP A 1 101 ? -10.835 2.820 12.651 1.00 94.25 101 TRP A O 1
ATOM 838 N N . ASP A 1 102 ? -11.007 0.828 13.685 1.00 93.94 102 ASP A N 1
ATOM 839 C CA . ASP A 1 102 ? -12.034 0.272 12.812 1.00 93.94 102 ASP A CA 1
ATOM 840 C C . ASP A 1 102 ? -13.413 0.598 13.389 1.00 93.94 102 ASP A C 1
ATOM 842 O O . ASP A 1 102 ? -13.896 -0.097 14.283 1.00 93.94 102 ASP A O 1
ATOM 846 N N . ALA A 1 103 ? -14.027 1.662 12.867 1.00 89.75 103 ALA A N 1
ATOM 847 C CA . ALA A 1 103 ? -15.335 2.145 13.302 1.00 89.75 103 ALA A CA 1
ATOM 848 C C . ALA A 1 103 ? -16.447 1.099 13.149 1.00 89.75 103 ALA A C 1
ATOM 850 O O . ALA A 1 103 ? -17.315 1.002 14.004 1.00 89.75 103 ALA A O 1
ATOM 851 N N . LEU A 1 104 ? -16.393 0.265 12.104 1.00 87.69 104 LEU A N 1
ATOM 852 C CA . LEU A 1 104 ? -17.415 -0.761 11.866 1.00 87.69 104 LEU A CA 1
ATOM 853 C C . LEU A 1 104 ? -17.305 -1.920 12.859 1.00 87.69 104 LEU A C 1
ATOM 855 O O . LEU A 1 104 ? -18.307 -2.502 13.254 1.00 87.69 104 LEU A O 1
ATOM 859 N N . ALA A 1 105 ? -16.079 -2.282 13.239 1.00 89.19 105 ALA A N 1
ATOM 860 C CA . ALA A 1 105 ? -15.828 -3.379 14.170 1.00 89.19 105 ALA A CA 1
ATOM 861 C C . ALA A 1 105 ? -15.715 -2.920 15.633 1.00 89.19 105 ALA A C 1
ATOM 863 O O . ALA A 1 105 ? -15.542 -3.772 16.505 1.00 89.19 105 ALA A O 1
ATOM 864 N N . HIS A 1 106 ? -15.751 -1.606 15.886 1.00 89.81 106 HIS A N 1
ATOM 865 C CA . HIS A 1 106 ? -15.476 -0.962 17.174 1.00 89.81 106 HIS A CA 1
ATOM 866 C C . HIS A 1 106 ? -14.187 -1.469 17.841 1.00 89.81 106 HIS A C 1
ATOM 868 O O . HIS A 1 106 ? -14.155 -1.790 19.032 1.00 89.81 106 HIS A O 1
ATOM 874 N N . ARG A 1 107 ? -13.111 -1.615 17.055 1.00 93.12 107 ARG A N 1
ATOM 875 C CA . ARG A 1 107 ? -11.849 -2.221 17.511 1.00 93.12 107 ARG A CA 1
ATOM 876 C C . ARG A 1 107 ? -10.634 -1.518 16.926 1.00 93.12 107 ARG A C 1
ATOM 878 O O . ARG A 1 107 ? -10.640 -1.061 15.786 1.00 93.12 107 ARG A O 1
ATOM 885 N N . TRP A 1 108 ? -9.539 -1.525 17.677 1.00 93.44 108 TRP A N 1
ATOM 886 C CA . TRP A 1 108 ? -8.238 -1.119 17.158 1.00 93.44 108 TRP A CA 1
ATOM 887 C C . TRP A 1 108 ? -7.623 -2.223 16.301 1.00 93.44 108 TRP A C 1
ATOM 889 O O . TRP A 1 108 ? -7.688 -3.408 16.636 1.00 93.44 108 TRP A O 1
ATOM 899 N N . ARG A 1 109 ? -6.977 -1.825 15.206 1.00 94.88 109 ARG A N 1
ATOM 900 C CA . ARG A 1 109 ? -6.171 -2.700 14.354 1.00 94.88 109 ARG A CA 1
ATOM 901 C C . ARG A 1 109 ? -4.742 -2.199 14.259 1.00 94.88 109 ARG A C 1
ATOM 903 O O . ARG A 1 109 ? -4.500 -0.997 14.334 1.00 94.88 109 ARG A O 1
ATOM 910 N N . ASN A 1 110 ? -3.801 -3.114 14.063 1.00 94.00 110 ASN A N 1
ATOM 911 C CA . ASN A 1 110 ? -2.420 -2.771 13.745 1.00 94.00 110 ASN A CA 1
ATOM 912 C C . ASN A 1 110 ? -2.240 -2.423 12.253 1.00 94.00 110 ASN A C 1
ATOM 914 O O . ASN A 1 110 ? -3.184 -2.402 11.458 1.00 94.00 110 ASN A O 1
ATOM 918 N N . ASP A 1 111 ? -0.997 -2.157 11.866 1.00 90.62 111 ASP A N 1
ATOM 919 C CA . ASP A 1 111 ? -0.584 -1.848 10.495 1.00 90.62 111 ASP A CA 1
ATOM 920 C C . ASP A 1 111 ? -0.722 -3.029 9.508 1.00 90.62 111 ASP A C 1
ATOM 922 O O . ASP A 1 111 ? -0.694 -2.815 8.296 1.00 90.62 111 ASP A O 1
ATOM 926 N N . HIS A 1 112 ? -0.949 -4.245 10.012 1.00 93.38 112 HIS A N 1
ATOM 927 C CA . HIS A 1 112 ? -1.247 -5.469 9.255 1.00 93.38 112 HIS A CA 1
ATOM 928 C C . HIS A 1 112 ? -2.733 -5.871 9.333 1.00 93.38 112 HIS A C 1
ATOM 930 O O . HIS A 1 112 ? -3.109 -6.980 8.961 1.00 93.38 112 HIS A O 1
ATOM 936 N N . GLY A 1 113 ? -3.595 -4.996 9.863 1.00 92.69 113 GLY A N 1
ATOM 937 C CA . GLY A 1 113 ? -5.036 -5.233 9.946 1.00 92.69 113 GLY A CA 1
ATOM 938 C C . GLY A 1 113 ? -5.471 -6.240 11.016 1.00 92.69 113 GLY A C 1
ATOM 939 O O . GLY A 1 113 ? -6.666 -6.530 11.114 1.00 92.69 113 GLY A O 1
ATOM 940 N N . ARG A 1 114 ? -4.551 -6.748 11.843 1.00 94.44 114 ARG A N 1
ATOM 941 C CA . ARG A 1 114 ? -4.871 -7.616 12.986 1.00 94.44 114 ARG A CA 1
ATOM 942 C C . ARG A 1 114 ? -5.485 -6.788 14.107 1.00 94.44 114 ARG A C 1
ATOM 944 O O . ARG A 1 114 ? -5.043 -5.669 14.357 1.00 94.44 114 ARG A O 1
ATOM 951 N N . VAL A 1 115 ? -6.492 -7.342 14.774 1.00 94.12 115 VAL A N 1
ATOM 952 C CA . VAL A 1 115 ? -7.150 -6.702 15.920 1.00 94.12 115 VAL A CA 1
ATOM 953 C C . VAL A 1 115 ? -6.190 -6.666 17.106 1.00 94.12 115 VAL A C 1
ATOM 955 O O . VAL A 1 115 ? -5.517 -7.653 17.389 1.00 94.12 115 VAL A O 1
ATOM 958 N N . ILE A 1 116 ? -6.137 -5.532 17.799 1.00 92.31 116 ILE A N 1
ATOM 959 C CA . ILE A 1 116 ? -5.283 -5.314 18.968 1.00 92.31 116 ILE A CA 1
ATOM 960 C C . ILE A 1 116 ? -6.060 -4.608 20.079 1.00 92.31 116 ILE A C 1
ATOM 962 O O . ILE A 1 116 ? -7.053 -3.923 19.829 1.00 92.31 116 ILE A O 1
ATOM 966 N N . LYS A 1 117 ? -5.572 -4.737 21.313 1.00 87.56 117 LYS A N 1
ATOM 967 C CA . LYS A 1 117 ? -5.976 -3.883 22.433 1.00 87.56 117 LYS A CA 1
ATOM 968 C C . LYS A 1 117 ? -4.986 -2.724 22.537 1.00 87.56 117 LYS A C 1
ATOM 970 O O . LYS A 1 117 ? -3.781 -2.926 22.400 1.00 87.56 117 LYS A O 1
ATOM 975 N N . VAL A 1 118 ? -5.487 -1.515 22.754 1.00 80.12 118 VAL A N 1
ATOM 976 C CA . VAL A 1 118 ? -4.667 -0.315 22.959 1.00 80.12 118 VAL A CA 1
ATOM 977 C C . VAL A 1 118 ? -4.912 0.159 24.388 1.00 80.12 118 VAL A C 1
ATOM 979 O O . VAL A 1 118 ? -6.063 0.315 24.784 1.00 80.12 118 VAL A O 1
ATOM 982 N N . GLY A 1 119 ? -3.844 0.321 25.174 1.00 72.94 119 GLY A N 1
ATOM 983 C CA . GLY A 1 119 ? -3.931 0.824 26.549 1.00 72.94 119 GLY A CA 1
ATOM 984 C C . GLY A 1 119 ? -4.260 2.321 26.603 1.00 72.94 119 GLY A C 1
ATOM 985 O O . GLY A 1 119 ? -3.900 3.065 25.691 1.00 72.94 119 GLY A O 1
ATOM 986 N N . GLY A 1 120 ? -4.913 2.768 27.681 1.00 61.75 120 GLY A N 1
ATOM 987 C CA . GLY A 1 120 ? -5.469 4.126 27.806 1.00 61.75 120 GLY A CA 1
ATOM 988 C C . GLY A 1 120 ? -4.461 5.276 27.660 1.00 61.75 120 GLY A C 1
ATOM 989 O O . GLY A 1 120 ? -4.813 6.331 27.144 1.00 61.75 120 GLY A O 1
ATOM 990 N N . ALA A 1 121 ? -3.188 5.066 28.010 1.00 56.03 121 ALA A N 1
ATOM 991 C CA . ALA A 1 121 ? -2.145 6.095 27.916 1.00 56.03 121 ALA A CA 1
ATOM 992 C C . ALA A 1 121 ? -1.728 6.458 26.472 1.00 56.03 121 ALA A C 1
ATOM 994 O O . ALA A 1 121 ? -1.073 7.477 26.267 1.00 56.03 121 ALA A O 1
ATOM 995 N N . LEU A 1 122 ? -2.097 5.647 25.470 1.00 60.31 122 LEU A N 1
ATOM 996 C CA . LEU A 1 122 ? -1.668 5.795 24.069 1.00 60.31 122 LEU A CA 1
ATOM 997 C C . LEU A 1 122 ? -2.561 6.720 23.224 1.00 60.31 122 LEU A C 1
ATOM 999 O O . LEU A 1 122 ? -2.255 6.956 22.058 1.00 60.31 122 LEU A O 1
ATOM 1003 N N . LEU A 1 123 ? -3.659 7.236 23.783 1.00 62.47 123 LEU A N 1
ATOM 1004 C CA . LEU A 1 123 ? -4.636 8.060 23.055 1.00 62.47 123 LEU A CA 1
ATOM 1005 C C . LEU A 1 123 ? -4.328 9.565 23.086 1.00 62.47 123 LEU A C 1
ATOM 1007 O O . LEU A 1 123 ? -5.142 10.362 22.631 1.00 62.47 123 LEU A O 1
ATOM 1011 N N . GLN A 1 124 ? -3.161 9.961 23.601 1.00 65.44 124 GLN A N 1
ATOM 1012 C CA . GLN A 1 124 ? -2.797 11.373 23.780 1.00 65.44 124 GLN A CA 1
ATOM 1013 C C . GLN A 1 124 ? -2.685 12.144 22.452 1.00 65.44 124 GLN A C 1
ATOM 1015 O O . GLN A 1 124 ? -2.898 13.352 22.436 1.00 65.44 124 GLN A O 1
ATOM 1020 N N . GLU A 1 125 ? -2.434 11.454 21.331 1.00 75.75 125 GLU A N 1
ATOM 1021 C CA . GLU A 1 125 ? -2.414 12.056 19.992 1.00 75.75 125 GLU A CA 1
ATOM 1022 C C . GLU A 1 125 ? -3.150 11.189 18.961 1.00 75.75 125 GLU A C 1
ATOM 1024 O O . GLU A 1 125 ? -2.562 10.375 18.242 1.00 75.75 125 GLU A O 1
ATOM 1029 N N . VAL A 1 126 ? -4.465 11.384 18.852 1.00 86.38 126 VAL A N 1
ATOM 1030 C CA . VAL A 1 126 ? -5.256 10.796 17.765 1.00 86.38 126 VAL A CA 1
ATOM 1031 C C . VAL A 1 126 ? -5.214 11.720 16.552 1.00 86.38 126 VAL A C 1
ATOM 1033 O O . VAL A 1 126 ? -5.594 12.887 16.615 1.00 86.38 126 VAL A O 1
ATOM 1036 N N . ARG A 1 127 ? -4.771 11.183 15.415 1.00 90.38 127 ARG A N 1
ATOM 1037 C CA . ARG A 1 127 ? -4.756 11.872 14.118 1.00 90.38 127 ARG A CA 1
ATOM 1038 C C . ARG A 1 127 ? -5.813 11.267 13.203 1.00 90.38 127 ARG A C 1
ATOM 1040 O O . ARG A 1 127 ? -6.228 10.125 13.395 1.00 90.38 127 ARG A O 1
ATOM 1047 N N . SER A 1 128 ? -6.226 12.012 12.181 1.00 93.12 128 SER A N 1
ATOM 1048 C CA . SER A 1 128 ? -7.143 11.510 11.155 1.00 93.12 128 SER A CA 1
ATOM 1049 C C . SER A 1 128 ? -6.525 11.615 9.764 1.00 93.12 128 SER A C 1
ATOM 1051 O O . SER A 1 128 ? -5.820 12.574 9.467 1.00 93.12 128 SER A O 1
ATOM 1053 N N . THR A 1 129 ? -6.782 10.620 8.914 1.00 94.06 129 THR A N 1
ATOM 1054 C CA . THR A 1 129 ? -6.348 10.617 7.507 1.00 94.06 129 THR A CA 1
ATOM 1055 C C . THR A 1 129 ? -7.500 10.174 6.616 1.00 94.06 129 THR A C 1
ATOM 1057 O O . THR A 1 129 ? -8.206 9.220 6.950 1.00 94.06 129 THR A O 1
ATOM 1060 N N . TYR A 1 130 ? -7.674 10.835 5.471 1.00 96.38 130 TYR A N 1
ATOM 1061 C CA . TYR A 1 130 ? -8.577 10.380 4.415 1.00 96.38 130 TYR A CA 1
ATOM 1062 C C . TYR A 1 130 ? -7.895 9.303 3.569 1.00 96.38 130 TYR A C 1
ATOM 1064 O O . TYR A 1 130 ? -6.837 9.543 2.995 1.00 96.38 130 TYR A O 1
ATOM 1072 N N . VAL A 1 131 ? -8.465 8.100 3.527 1.00 96.19 131 VAL A N 1
ATOM 1073 C CA . VAL A 1 131 ? -7.809 6.936 2.927 1.00 96.19 131 VAL A CA 1
ATOM 1074 C C . VAL A 1 131 ? -8.133 6.825 1.444 1.00 96.19 131 VAL A C 1
ATOM 1076 O O . VAL A 1 131 ? -9.276 6.595 1.060 1.00 96.19 131 VAL A O 1
ATOM 1079 N N . VAL A 1 132 ? -7.092 6.859 0.616 1.00 96.06 132 VAL A N 1
ATOM 1080 C CA . VAL A 1 132 ? -7.164 6.514 -0.811 1.00 96.06 132 VAL A CA 1
ATOM 1081 C C . VAL A 1 132 ? -6.399 5.210 -1.051 1.00 96.06 132 VAL A C 1
ATOM 1083 O O . VAL A 1 132 ? -5.350 4.981 -0.441 1.00 96.06 132 VAL A O 1
ATOM 1086 N N . LEU A 1 133 ? -6.953 4.339 -1.902 1.00 96.62 133 LEU A N 1
ATOM 1087 C CA . LEU A 1 133 ? -6.323 3.086 -2.319 1.00 96.62 133 LEU A CA 1
ATOM 1088 C C . LEU A 1 133 ? -5.719 3.262 -3.709 1.00 96.62 133 LEU A C 1
ATOM 1090 O O . LEU A 1 133 ? -6.387 3.779 -4.607 1.00 96.62 133 LEU A O 1
ATOM 1094 N N . ALA A 1 134 ? -4.497 2.774 -3.868 1.00 95.56 134 ALA A N 1
ATOM 1095 C CA . ALA A 1 134 ? -3.788 2.647 -5.130 1.00 95.56 134 ALA A CA 1
ATOM 1096 C C . ALA A 1 134 ? -3.548 1.163 -5.440 1.00 95.56 134 ALA A C 1
ATOM 1098 O O . ALA A 1 134 ? -3.547 0.326 -4.533 1.00 95.56 134 ALA A O 1
ATOM 1099 N N . CYS A 1 135 ? -3.391 0.851 -6.725 1.00 95.31 135 CYS A N 1
ATOM 1100 C CA . CYS A 1 135 ? -2.919 -0.452 -7.175 1.00 95.31 135 CYS A CA 1
ATOM 1101 C C . CYS A 1 135 ? -1.392 -0.395 -7.249 1.00 95.31 135 CYS A C 1
ATOM 1103 O O . CYS A 1 135 ? -0.859 0.565 -7.804 1.00 95.31 135 CYS A O 1
ATOM 1105 N N . ALA A 1 136 ? -0.721 -1.378 -6.660 1.00 95.00 136 ALA A N 1
ATOM 1106 C CA . ALA A 1 136 ? 0.727 -1.423 -6.517 1.00 95.00 136 ALA A CA 1
ATOM 1107 C C . ALA A 1 136 ? 1.280 -2.752 -7.031 1.00 95.00 136 ALA A C 1
ATOM 1109 O O . ALA A 1 136 ? 0.713 -3.800 -6.723 1.00 95.00 136 ALA A O 1
ATOM 1110 N N . HIS A 1 137 ? 2.400 -2.705 -7.749 1.00 95.12 137 HIS A N 1
ATOM 1111 C CA . HIS A 1 137 ? 3.169 -3.884 -8.150 1.00 95.12 137 HIS A CA 1
ATOM 1112 C C . HIS A 1 137 ? 4.001 -4.400 -6.970 1.00 95.12 137 HIS A C 1
ATOM 1114 O O . HIS A 1 137 ? 4.802 -3.665 -6.383 1.00 95.12 137 HIS A O 1
ATOM 1120 N N . LEU A 1 138 ? 3.831 -5.668 -6.602 1.00 95.62 138 LEU A N 1
ATOM 1121 C CA . LEU A 1 138 ? 4.510 -6.284 -5.461 1.00 95.62 138 LEU A CA 1
ATOM 1122 C C . LEU A 1 138 ? 6.013 -6.446 -5.706 1.00 95.62 138 LEU A C 1
ATOM 1124 O O . LEU A 1 138 ? 6.798 -6.255 -4.780 1.00 95.62 138 LEU A O 1
ATOM 1128 N N . ASN A 1 139 ? 6.417 -6.718 -6.945 1.00 94.00 139 ASN A N 1
ATOM 1129 C CA . ASN A 1 139 ? 7.820 -6.798 -7.357 1.00 94.00 139 ASN A CA 1
ATOM 1130 C C . ASN A 1 139 ? 8.451 -5.448 -7.762 1.00 94.00 139 ASN A C 1
ATOM 1132 O O . ASN A 1 139 ? 9.600 -5.424 -8.200 1.00 94.00 139 ASN A O 1
ATOM 1136 N N . HIS A 1 140 ? 7.726 -4.329 -7.637 1.00 90.38 140 HIS A N 1
ATOM 1137 C CA . HIS A 1 140 ? 8.149 -2.994 -8.094 1.00 90.38 140 HIS A CA 1
ATOM 1138 C C . HIS A 1 140 ? 8.493 -2.894 -9.595 1.00 90.38 140 HIS A C 1
ATOM 1140 O O . HIS A 1 140 ? 9.103 -1.905 -10.013 1.00 90.38 140 HIS A O 1
ATOM 1146 N N . ASN A 1 141 ? 8.111 -3.884 -10.408 1.00 90.31 141 ASN A N 1
ATOM 1147 C CA . ASN A 1 141 ? 8.274 -3.858 -11.853 1.00 90.31 141 ASN A CA 1
ATOM 1148 C C . ASN A 1 141 ? 6.951 -3.434 -12.520 1.00 90.31 141 ASN A C 1
ATOM 1150 O O . ASN A 1 141 ? 5.998 -4.212 -12.497 1.00 90.31 141 ASN A O 1
ATOM 1154 N N . PRO A 1 142 ? 6.874 -2.245 -13.147 1.00 88.56 142 PRO A N 1
ATOM 1155 C CA . PRO A 1 142 ? 5.643 -1.766 -13.772 1.00 88.56 142 PRO A CA 1
ATOM 1156 C C . PRO A 1 142 ? 5.215 -2.573 -15.010 1.00 88.56 142 PRO A C 1
ATOM 1158 O O . PRO A 1 142 ? 4.083 -2.407 -15.452 1.00 88.56 142 PRO A O 1
ATOM 1161 N N . THR A 1 143 ? 6.082 -3.424 -15.579 1.00 89.62 143 THR A N 1
ATOM 1162 C CA . THR A 1 143 ? 5.738 -4.250 -16.753 1.00 89.62 143 THR A CA 1
ATOM 1163 C C . THR A 1 143 ? 5.002 -5.539 -16.398 1.00 89.62 143 THR A C 1
ATOM 1165 O O . THR A 1 143 ? 4.319 -6.110 -17.247 1.00 89.62 143 THR A O 1
ATOM 1168 N N . ASP A 1 144 ? 5.111 -5.992 -15.149 1.00 93.06 144 ASP A N 1
ATOM 1169 C CA . ASP A 1 144 ? 4.487 -7.224 -14.678 1.00 93.06 144 ASP A CA 1
ATOM 1170 C C . ASP A 1 144 ? 3.078 -6.947 -14.147 1.00 93.06 144 ASP A C 1
ATOM 1172 O O . ASP A 1 144 ? 2.856 -6.730 -12.955 1.00 93.06 144 ASP A O 1
ATOM 1176 N N . ASN A 1 145 ? 2.116 -6.928 -15.062 1.00 92.19 145 ASN A N 1
ATOM 1177 C CA . ASN A 1 145 ? 0.724 -6.610 -14.765 1.00 92.19 145 ASN A CA 1
ATOM 1178 C C . ASN A 1 145 ? -0.120 -7.845 -14.398 1.00 92.19 145 ASN A C 1
ATOM 1180 O O . ASN A 1 145 ? -1.349 -7.774 -14.456 1.00 92.19 145 ASN A O 1
ATOM 1184 N N . ASP A 1 146 ? 0.507 -8.963 -14.012 1.00 94.50 146 ASP A N 1
ATOM 1185 C CA . ASP A 1 146 ? -0.226 -10.135 -13.533 1.00 94.50 146 ASP A CA 1
ATOM 1186 C C . ASP A 1 146 ? -1.075 -9.757 -12.298 1.00 94.50 146 ASP A C 1
ATOM 1188 O O . ASP A 1 146 ? -0.551 -9.181 -11.335 1.00 94.50 146 ASP A O 1
ATOM 1192 N N . PRO A 1 147 ? -2.386 -10.074 -12.269 1.00 94.31 147 PRO A N 1
ATOM 1193 C CA . PRO A 1 147 ? -3.238 -9.817 -11.113 1.00 94.31 147 PRO A CA 1
ATOM 1194 C C . PRO A 1 147 ? -2.664 -10.320 -9.779 1.00 94.31 147 PRO A C 1
ATOM 1196 O O . PRO A 1 147 ? -2.907 -9.693 -8.745 1.00 94.31 147 PRO A O 1
ATOM 1199 N N . ALA A 1 148 ? -1.913 -11.424 -9.769 1.00 95.94 148 ALA A N 1
ATOM 1200 C CA . ALA A 1 148 ? -1.248 -11.965 -8.585 1.00 95.94 148 ALA A CA 1
ATOM 1201 C C . ALA A 1 148 ? -0.077 -11.093 -8.098 1.00 95.94 148 ALA A C 1
ATOM 1203 O O . ALA A 1 148 ? 0.178 -11.043 -6.894 1.00 95.94 148 ALA A O 1
ATOM 1204 N N . ASN A 1 149 ? 0.594 -10.371 -9.001 1.00 96.75 149 ASN A N 1
ATOM 1205 C CA . ASN A 1 149 ? 1.644 -9.406 -8.669 1.00 96.75 149 ASN A CA 1
ATOM 1206 C C . ASN A 1 149 ? 1.077 -8.036 -8.253 1.00 96.75 149 ASN A C 1
ATOM 1208 O O . ASN A 1 149 ? 1.785 -7.211 -7.681 1.00 96.75 149 ASN A O 1
ATOM 1212 N N . LEU A 1 150 ? -0.203 -7.765 -8.501 1.00 96.44 150 LEU A N 1
ATOM 1213 C CA . LEU A 1 150 ? -0.837 -6.509 -8.114 1.00 96.44 150 LEU A CA 1
ATOM 1214 C C . LEU A 1 150 ? -1.444 -6.587 -6.714 1.00 96.44 150 LEU A C 1
ATOM 1216 O O . LEU A 1 150 ? -1.970 -7.620 -6.308 1.00 96.44 150 LEU A O 1
ATOM 1220 N N . ALA A 1 151 ? -1.441 -5.471 -5.984 1.00 97.69 151 ALA A N 1
ATOM 1221 C CA . ALA A 1 151 ? -2.078 -5.346 -4.676 1.00 97.69 151 ALA A CA 1
ATOM 1222 C C . ALA A 1 151 ? -2.798 -4.006 -4.486 1.00 97.69 151 ALA A C 1
ATOM 1224 O O . ALA A 1 151 ? -2.319 -2.950 -4.899 1.00 97.69 151 ALA A O 1
ATOM 1225 N N . ALA A 1 152 ? -3.934 -4.028 -3.785 1.00 98.19 152 ALA A N 1
ATOM 1226 C CA . ALA A 1 152 ? -4.650 -2.816 -3.395 1.00 98.19 152 ALA A CA 1
ATOM 1227 C C . ALA A 1 152 ? -4.126 -2.290 -2.052 1.00 98.19 152 ALA A C 1
ATOM 1229 O O . ALA A 1 152 ? -4.450 -2.815 -0.980 1.00 98.19 152 ALA A O 1
ATOM 1230 N N . LEU A 1 153 ? -3.336 -1.218 -2.086 1.00 97.88 153 LEU A N 1
ATOM 1231 C CA . LEU A 1 153 ? -2.695 -0.647 -0.903 1.00 97.88 153 LEU A CA 1
ATOM 1232 C C . LEU A 1 153 ? -3.205 0.767 -0.615 1.00 97.88 153 LEU A C 1
ATOM 1234 O O . LEU A 1 153 ? -3.417 1.576 -1.513 1.00 97.88 153 LEU A O 1
ATOM 1238 N N . CYS A 1 154 ? -3.388 1.100 0.665 1.00 96.94 154 CYS A N 1
ATOM 1239 C CA . CYS A 1 154 ? -3.627 2.489 1.062 1.00 96.94 154 CYS A CA 1
ATOM 1240 C C . CYS A 1 154 ? -2.343 3.315 0.980 1.00 96.94 154 CYS A C 1
ATOM 1242 O O . CYS A 1 154 ? -1.256 2.755 1.104 1.00 96.94 154 CYS A O 1
ATOM 1244 N N . GLN A 1 155 ? -2.466 4.643 0.891 1.00 94.62 155 GLN A N 1
ATOM 1245 C CA . GLN A 1 155 ? -1.334 5.587 0.836 1.00 94.62 155 GLN A CA 1
ATOM 1246 C C . GLN A 1 155 ? -0.181 5.227 1.791 1.00 94.62 155 GLN A C 1
ATOM 1248 O O . GLN A 1 155 ? 0.967 5.144 1.376 1.00 94.62 155 GLN A O 1
ATOM 1253 N N . ARG A 1 156 ? -0.471 4.936 3.068 1.00 94.31 156 ARG A N 1
ATOM 1254 C CA . ARG A 1 156 ? 0.560 4.552 4.049 1.00 94.31 156 ARG A CA 1
ATOM 1255 C C . ARG A 1 156 ? 1.251 3.232 3.697 1.00 94.31 156 ARG A C 1
ATOM 1257 O O . ARG A 1 156 ? 2.475 3.156 3.742 1.00 94.31 156 ARG A O 1
ATOM 1264 N N . CYS A 1 157 ? 0.472 2.180 3.440 1.00 96.25 157 CYS A N 1
ATOM 1265 C CA . CYS A 1 157 ? 1.019 0.857 3.133 1.00 96.25 157 CYS A CA 1
ATOM 1266 C C . CYS A 1 157 ? 1.803 0.878 1.820 1.00 96.25 157 CYS A C 1
ATOM 1268 O O . CYS A 1 157 ? 2.846 0.242 1.751 1.00 96.25 157 CYS A O 1
ATOM 1270 N N . HIS A 1 158 ? 1.332 1.654 0.846 1.00 95.75 158 HIS A N 1
ATOM 1271 C CA . HIS A 1 158 ? 1.991 1.871 -0.433 1.00 95.75 158 HIS A CA 1
ATOM 1272 C C . HIS A 1 158 ? 3.344 2.572 -0.247 1.00 95.75 158 HIS A C 1
ATOM 1274 O O . HIS A 1 158 ? 4.376 2.003 -0.570 1.00 95.75 158 HIS A O 1
ATOM 1280 N N . MET A 1 159 ? 3.380 3.714 0.451 1.00 93.75 159 MET A N 1
ATOM 1281 C CA . MET A 1 159 ? 4.633 4.433 0.735 1.00 93.75 159 MET A CA 1
ATOM 1282 C C . MET A 1 159 ? 5.666 3.597 1.504 1.00 93.75 159 MET A C 1
ATOM 1284 O O . MET A 1 159 ? 6.865 3.807 1.346 1.00 93.75 159 MET A O 1
ATOM 1288 N N . ARG A 1 160 ? 5.217 2.668 2.362 1.00 94.19 160 ARG A N 1
ATOM 1289 C CA . ARG A 1 160 ? 6.103 1.726 3.066 1.00 94.19 160 ARG A CA 1
ATOM 1290 C C . ARG A 1 160 ? 6.637 0.631 2.151 1.00 94.19 160 ARG A C 1
ATOM 1292 O O . ARG A 1 160 ? 7.796 0.265 2.312 1.00 94.19 160 ARG A O 1
ATOM 1299 N N . HIS A 1 161 ? 5.793 0.103 1.265 1.00 94.44 161 HIS A N 1
ATOM 1300 C CA . HIS A 1 161 ? 6.180 -0.875 0.246 1.00 94.44 161 HIS A CA 1
ATOM 1301 C C . HIS A 1 161 ? 7.279 -0.284 -0.640 1.00 94.44 161 HIS A C 1
ATOM 1303 O O . HIS A 1 161 ? 8.385 -0.809 -0.681 1.00 94.44 161 HIS A O 1
ATOM 1309 N N . ASP A 1 162 ? 7.048 0.909 -1.183 1.00 94.00 162 ASP A N 1
ATOM 1310 C CA . ASP A 1 162 ? 7.973 1.556 -2.121 1.00 94.00 162 ASP A CA 1
ATOM 1311 C C . ASP A 1 162 ? 9.156 2.264 -1.451 1.00 94.00 162 ASP A C 1
ATOM 1313 O O . ASP A 1 162 ? 9.982 2.877 -2.120 1.00 94.00 162 ASP A O 1
ATOM 1317 N N . ALA A 1 163 ? 9.274 2.233 -0.120 1.00 93.31 163 ALA A N 1
ATOM 1318 C CA . ALA A 1 163 ? 10.251 3.052 0.597 1.00 93.31 163 ALA A CA 1
ATOM 1319 C C . ALA A 1 163 ? 11.700 2.780 0.160 1.00 93.31 163 ALA A C 1
ATOM 1321 O O . ALA A 1 163 ? 12.488 3.721 0.040 1.00 93.31 163 ALA A O 1
ATOM 1322 N N . LYS A 1 164 ? 12.055 1.506 -0.059 1.00 89.50 164 LYS A N 1
ATOM 1323 C CA . LYS A 1 164 ? 13.397 1.098 -0.507 1.00 89.50 164 LYS A CA 1
ATOM 1324 C C . LYS A 1 164 ? 13.649 1.545 -1.942 1.00 89.50 164 LYS A C 1
ATOM 1326 O O . LYS A 1 164 ? 14.649 2.207 -2.205 1.00 89.50 164 LYS A O 1
ATOM 1331 N N . GLU A 1 165 ? 12.691 1.275 -2.819 1.00 91.00 165 GLU A N 1
ATOM 1332 C CA . GLU A 1 165 ? 12.751 1.652 -4.226 1.00 91.00 165 GLU A CA 1
ATOM 1333 C C . GLU A 1 165 ? 12.842 3.175 -4.404 1.00 91.00 165 GLU A C 1
ATOM 1335 O O . GLU A 1 165 ? 13.693 3.680 -5.129 1.00 91.00 165 GLU A O 1
ATOM 1340 N N . HIS A 1 166 ? 12.067 3.948 -3.642 1.00 91.38 166 HIS A N 1
ATOM 1341 C CA . HIS A 1 166 ? 12.160 5.406 -3.629 1.00 91.38 166 HIS A CA 1
ATOM 1342 C C . HIS A 1 166 ? 13.506 5.921 -3.099 1.00 91.38 166 HIS A C 1
ATOM 1344 O O . HIS A 1 166 ? 13.967 6.981 -3.526 1.00 91.38 166 HIS A O 1
ATOM 1350 N N . ARG A 1 167 ? 14.152 5.233 -2.144 1.00 91.75 167 ARG A N 1
ATOM 1351 C CA . ARG A 1 167 ? 15.520 5.587 -1.719 1.00 91.75 167 ARG A CA 1
ATOM 1352 C C . ARG A 1 167 ? 16.519 5.345 -2.847 1.00 91.75 167 ARG A C 1
ATOM 1354 O O . ARG A 1 167 ? 17.262 6.273 -3.162 1.00 91.75 167 ARG A O 1
ATOM 1361 N N . TRP A 1 168 ? 16.459 4.175 -3.484 1.00 88.25 168 TRP A N 1
ATOM 1362 C CA . TRP A 1 168 ? 17.275 3.842 -4.651 1.00 88.25 168 TRP A CA 1
ATOM 1363 C C . TRP A 1 168 ? 17.104 4.874 -5.769 1.00 88.25 168 TRP A C 1
ATOM 1365 O O . TRP A 1 168 ? 18.073 5.496 -6.185 1.00 88.25 168 TRP A O 1
ATOM 1375 N N . GLN A 1 169 ? 15.870 5.150 -6.194 1.00 87.81 169 GLN A N 1
ATOM 1376 C CA . GLN A 1 169 ? 15.599 6.095 -7.278 1.00 87.81 169 GLN A CA 1
ATOM 1377 C C . GLN A 1 169 ? 16.066 7.518 -6.957 1.00 87.81 169 GLN A C 1
ATOM 1379 O O . GLN A 1 169 ? 16.553 8.216 -7.845 1.00 87.81 169 GLN A O 1
ATOM 1384 N N . ARG A 1 170 ? 15.930 7.980 -5.705 1.00 89.81 170 ARG A N 1
ATOM 1385 C CA . ARG A 1 170 ? 16.463 9.290 -5.289 1.00 89.81 170 ARG A CA 1
ATOM 1386 C C . ARG A 1 170 ? 17.984 9.327 -5.377 1.00 89.81 170 ARG A C 1
ATOM 1388 O O . ARG A 1 170 ? 18.525 10.298 -5.900 1.00 89.81 170 ARG A O 1
ATOM 1395 N N . TRP A 1 171 ? 18.649 8.277 -4.899 1.00 87.31 171 TRP A N 1
ATOM 1396 C CA . TRP A 1 171 ? 20.097 8.145 -5.002 1.00 87.31 171 TRP A CA 1
ATOM 1397 C C . TRP A 1 171 ? 20.544 8.101 -6.467 1.00 87.31 171 TRP A C 1
ATOM 1399 O O . TRP A 1 171 ? 21.331 8.948 -6.877 1.00 87.31 171 TRP A O 1
ATOM 1409 N N . TRP A 1 172 ? 19.960 7.214 -7.277 1.00 84.50 172 TRP A N 1
ATOM 1410 C CA . TRP A 1 172 ? 20.293 7.034 -8.691 1.00 84.50 172 TRP A CA 1
ATOM 1411 C C . TRP A 1 172 ? 20.098 8.316 -9.496 1.00 84.50 172 TRP A C 1
ATOM 1413 O O . TRP A 1 172 ? 20.977 8.716 -10.251 1.00 84.50 172 TRP A O 1
ATOM 1423 N N . ASN A 1 173 ? 18.981 9.022 -9.298 1.00 84.62 173 ASN A N 1
ATOM 1424 C CA . ASN A 1 173 ? 18.739 10.288 -9.989 1.00 84.62 173 ASN A CA 1
ATOM 1425 C C . ASN A 1 173 ? 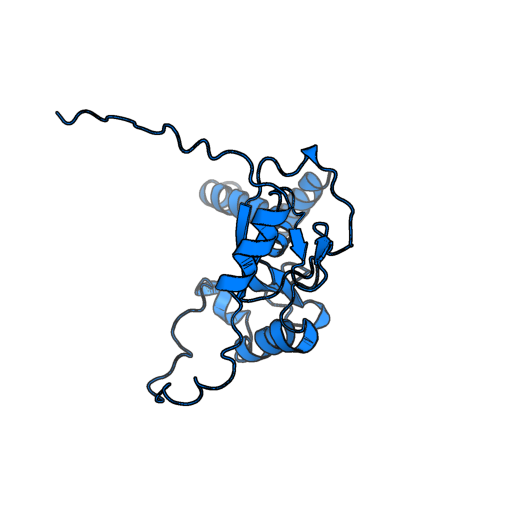19.751 11.373 -9.608 1.00 84.62 173 ASN A C 1
ATOM 1427 O O . ASN A 1 173 ? 20.087 12.191 -10.456 1.00 84.62 173 ASN A O 1
ATOM 1431 N N . ALA A 1 174 ? 20.247 11.386 -8.371 1.00 84.31 174 ALA A N 1
ATOM 1432 C CA . ALA A 1 174 ? 21.298 12.311 -7.957 1.00 84.31 174 ALA A CA 1
ATOM 1433 C C . ALA A 1 174 ? 22.699 11.853 -8.405 1.00 84.31 174 ALA A C 1
ATOM 1435 O O . ALA A 1 174 ? 23.598 12.681 -8.540 1.00 84.31 174 ALA A O 1
ATOM 1436 N N . PHE A 1 175 ? 22.906 10.549 -8.577 1.00 79.25 175 PHE A N 1
ATOM 1437 C CA . PHE A 1 175 ? 24.176 9.940 -8.965 1.00 79.25 175 PHE A CA 1
ATOM 1438 C C . PHE A 1 175 ? 24.416 10.031 -10.478 1.00 79.25 175 PHE A C 1
ATOM 1440 O O . PHE A 1 175 ? 25.439 10.566 -10.891 1.00 79.25 175 PHE A O 1
ATOM 1447 N N . ARG A 1 176 ? 23.435 9.635 -11.304 1.00 77.56 176 ARG A N 1
ATOM 1448 C CA . ARG A 1 176 ? 23.553 9.540 -12.773 1.00 77.56 176 ARG A CA 1
ATOM 1449 C C . ARG A 1 176 ? 23.947 10.841 -13.480 1.00 77.56 176 ARG A C 1
ATOM 1451 O O . ARG A 1 176 ? 24.495 10.799 -14.569 1.00 77.56 176 ARG A O 1
ATOM 1458 N N . HIS A 1 177 ? 23.669 11.995 -12.870 1.00 71.75 177 HIS A N 1
ATOM 1459 C CA . HIS A 1 177 ? 24.045 13.313 -13.406 1.00 71.75 177 HIS A CA 1
ATOM 1460 C C . HIS A 1 177 ? 25.493 13.715 -13.090 1.00 71.75 177 HIS A C 1
ATOM 1462 O O . HIS A 1 177 ? 25.992 14.684 -13.650 1.00 71.75 177 HIS A O 1
ATOM 1468 N N . ARG A 1 178 ? 26.167 13.004 -12.178 1.00 71.19 178 ARG A N 1
ATOM 1469 C CA . ARG A 1 178 ? 27.542 13.289 -11.728 1.00 71.19 178 ARG A CA 1
ATOM 1470 C C . ARG A 1 178 ? 28.587 12.329 -12.316 1.00 71.19 178 ARG A C 1
ATOM 1472 O O . ARG A 1 178 ? 29.780 12.571 -12.152 1.00 71.19 178 ARG A O 1
ATOM 1479 N N . GLY A 1 179 ? 28.162 11.271 -13.007 1.00 59.91 179 GLY A N 1
ATOM 1480 C CA . GLY A 1 179 ? 29.030 10.203 -13.503 1.00 59.91 179 GLY A CA 1
ATOM 1481 C C . GLY A 1 179 ? 29.440 10.352 -14.969 1.00 59.91 179 GLY A C 1
ATOM 1482 O O . GLY A 1 179 ? 28.812 9.768 -15.841 1.00 59.91 179 GLY A O 1
ATOM 1483 N N . VAL A 1 180 ? 30.543 11.059 -15.249 1.00 52.94 180 VAL A N 1
ATOM 1484 C CA . VAL A 1 180 ? 31.319 10.874 -16.503 1.00 52.94 180 VAL A CA 1
ATOM 1485 C C . VAL A 1 180 ? 32.205 9.610 -16.415 1.00 52.94 180 VAL A C 1
ATOM 1487 O O . VAL A 1 180 ? 32.653 9.088 -17.429 1.00 52.94 180 VAL A O 1
ATOM 1490 N N . ARG A 1 181 ? 32.434 9.071 -15.204 1.00 51.88 181 ARG A N 1
ATOM 1491 C CA . ARG A 1 181 ? 33.303 7.901 -14.943 1.00 51.88 181 ARG A CA 1
ATOM 1492 C C . ARG A 1 181 ? 32.586 6.539 -14.999 1.00 51.88 181 ARG A C 1
ATOM 1494 O O . ARG A 1 181 ? 33.259 5.522 -14.897 1.00 51.88 181 ARG A O 1
ATOM 1501 N N . ASP A 1 182 ? 31.269 6.517 -15.217 1.00 59.22 182 ASP A N 1
ATOM 1502 C CA . ASP A 1 182 ? 30.407 5.331 -15.054 1.00 59.22 182 ASP A CA 1
ATOM 1503 C C . ASP A 1 182 ? 29.932 4.706 -16.374 1.00 59.22 182 ASP A C 1
ATOM 1505 O O . ASP A 1 182 ? 28.944 3.975 -16.390 1.00 59.22 182 ASP A O 1
ATOM 1509 N N . LEU A 1 183 ? 30.626 4.956 -17.490 1.00 61.09 183 LEU A N 1
ATOM 1510 C CA . LEU A 1 183 ? 30.278 4.389 -18.805 1.00 61.09 183 LEU A CA 1
ATOM 1511 C C . LEU A 1 183 ? 30.122 2.850 -18.808 1.00 61.09 183 LEU A C 1
ATOM 1513 O O . LEU A 1 183 ? 29.540 2.309 -19.743 1.00 61.09 183 LEU A O 1
ATOM 1517 N N . PHE A 1 184 ? 30.613 2.161 -17.771 1.00 64.56 184 PHE A N 1
ATOM 1518 C CA . PHE A 1 184 ? 30.620 0.702 -17.642 1.00 64.56 184 PHE A CA 1
ATOM 1519 C C . PHE A 1 184 ? 29.767 0.143 -16.492 1.00 64.56 184 PHE A C 1
ATOM 1521 O O . PHE A 1 184 ? 29.741 -1.071 -16.306 1.00 64.56 184 PHE A O 1
ATOM 1528 N N . CYS A 1 185 ? 29.078 0.975 -15.706 1.00 66.00 185 CYS A N 1
ATOM 1529 C CA . CYS A 1 185 ? 28.250 0.469 -14.612 1.00 66.00 185 CYS A CA 1
ATOM 1530 C C . CYS A 1 185 ? 26.817 0.210 -15.082 1.00 66.00 185 CYS A C 1
ATOM 1532 O O . CYS A 1 185 ? 26.067 1.146 -15.360 1.00 66.00 185 CYS A O 1
ATOM 1534 N N . ASP A 1 186 ? 26.423 -1.065 -15.120 1.00 76.69 186 ASP A N 1
ATOM 1535 C CA . ASP A 1 186 ? 25.039 -1.448 -15.386 1.00 76.69 186 ASP A CA 1
ATOM 1536 C C . ASP A 1 186 ? 24.106 -0.964 -14.248 1.00 76.69 186 ASP A C 1
ATOM 1538 O O . ASP A 1 186 ? 24.301 -1.328 -13.080 1.00 76.69 186 ASP A O 1
ATOM 1542 N N . PRO A 1 187 ? 23.066 -0.161 -14.554 1.00 77.62 187 PRO A N 1
ATOM 1543 C CA . PRO A 1 187 ? 22.131 0.346 -13.553 1.00 77.62 187 PRO A CA 1
ATOM 1544 C C . PRO A 1 187 ? 21.378 -0.746 -12.786 1.00 77.62 187 PRO A C 1
ATOM 1546 O O . PRO A 1 187 ? 20.987 -0.517 -11.638 1.00 77.62 187 PRO A O 1
ATOM 1549 N N . GLN A 1 188 ? 21.127 -1.908 -13.401 1.00 78.75 188 GLN A N 1
ATOM 1550 C CA . GLN A 1 188 ? 20.395 -2.997 -12.745 1.00 78.75 188 GLN A CA 1
ATOM 1551 C C . GLN A 1 188 ? 21.260 -3.681 -11.685 1.00 78.75 188 GLN A C 1
ATOM 1553 O O . GLN A 1 188 ? 20.800 -3.899 -10.565 1.00 78.75 188 GLN A O 1
ATOM 1558 N N . THR A 1 189 ? 22.527 -3.926 -12.002 1.00 81.62 189 THR A N 1
ATOM 1559 C CA . THR A 1 189 ? 23.518 -4.486 -11.079 1.00 81.62 189 THR A CA 1
ATOM 1560 C C . THR A 1 189 ? 23.689 -3.580 -9.856 1.00 81.62 189 THR A C 1
ATOM 1562 O O . THR A 1 189 ? 23.473 -4.017 -8.725 1.00 81.62 189 THR A O 1
ATOM 1565 N N . LEU A 1 190 ? 23.909 -2.276 -10.067 1.00 81.69 190 LEU A N 1
ATOM 1566 C CA . LEU A 1 190 ? 24.014 -1.310 -8.965 1.00 81.69 190 LEU A CA 1
ATOM 1567 C C . LEU A 1 190 ? 22.733 -1.220 -8.116 1.00 81.69 190 LEU A C 1
ATOM 1569 O O . LEU A 1 190 ? 22.800 -0.997 -6.904 1.00 81.69 190 LEU A O 1
ATOM 1573 N N . ARG A 1 191 ? 21.553 -1.381 -8.735 1.00 84.38 191 ARG A N 1
ATOM 1574 C CA . ARG A 1 191 ? 20.266 -1.397 -8.023 1.00 84.38 191 ARG A CA 1
ATOM 1575 C C . ARG A 1 191 ? 20.193 -2.568 -7.057 1.00 84.38 191 ARG A C 1
ATOM 1577 O O . ARG A 1 191 ? 19.804 -2.365 -5.908 1.00 84.38 191 ARG A O 1
ATOM 1584 N N . LEU A 1 192 ? 20.519 -3.770 -7.527 1.00 84.38 192 LEU A N 1
ATOM 1585 C CA . LEU A 1 192 ? 20.477 -4.984 -6.714 1.00 84.38 192 LEU A CA 1
ATOM 1586 C C . LEU A 1 192 ? 21.443 -4.863 -5.533 1.00 84.38 192 LEU A C 1
ATOM 1588 O O . LEU A 1 192 ? 21.006 -4.979 -4.388 1.00 84.38 192 LEU A O 1
ATOM 1592 N N . GLU A 1 193 ? 22.689 -4.464 -5.792 1.00 84.25 193 GLU A N 1
ATOM 1593 C CA . GLU A 1 193 ? 23.699 -4.232 -4.752 1.00 84.25 193 GLU A CA 1
ATOM 1594 C C . GLU A 1 193 ? 23.242 -3.196 -3.708 1.00 84.25 193 GLU A C 1
ATOM 1596 O O . GLU A 1 193 ? 23.391 -3.391 -2.498 1.00 84.25 193 GLU A O 1
ATOM 1601 N N . TYR A 1 194 ? 22.647 -2.077 -4.139 1.00 83.06 194 TYR A N 1
ATOM 1602 C CA . TYR A 1 194 ? 22.136 -1.060 -3.216 1.00 83.06 194 TYR A CA 1
ATOM 1603 C C . TYR A 1 194 ? 20.974 -1.580 -2.365 1.00 83.06 194 TYR A C 1
ATOM 1605 O O . TYR A 1 194 ? 20.900 -1.296 -1.163 1.00 83.06 194 TYR A O 1
ATOM 1613 N N . LEU A 1 195 ? 20.038 -2.308 -2.980 1.00 83.38 195 LEU A N 1
ATOM 1614 C CA . LEU A 1 195 ? 18.876 -2.858 -2.289 1.00 83.38 195 LEU A CA 1
ATOM 1615 C C . LEU A 1 195 ? 19.272 -3.949 -1.287 1.00 83.38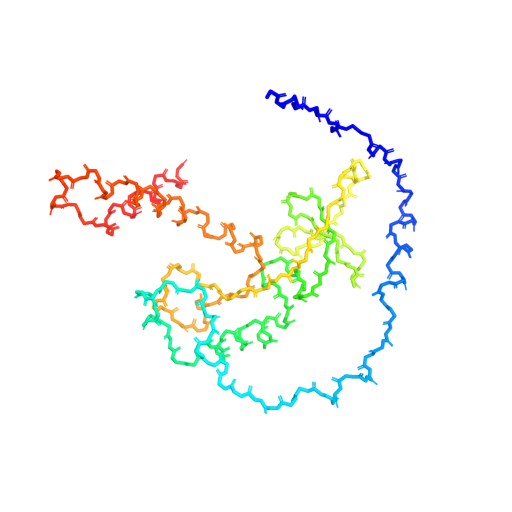 195 LEU A C 1
ATOM 1617 O O . LEU A 1 195 ? 18.640 -4.014 -0.231 1.00 83.38 195 LEU A O 1
ATOM 1621 N N . GLU A 1 196 ? 20.303 -4.746 -1.574 1.00 83.94 196 GLU A N 1
ATOM 1622 C CA . GLU A 1 196 ? 20.904 -5.716 -0.646 1.00 83.94 196 GLU A CA 1
ATOM 1623 C C . GLU A 1 196 ? 21.592 -5.021 0.531 1.00 83.94 196 GLU A C 1
ATOM 1625 O O . GLU A 1 196 ? 21.302 -5.318 1.689 1.00 83.94 196 GLU A O 1
ATOM 1630 N N . ARG A 1 197 ? 22.416 -4.002 0.268 1.00 81.19 197 ARG A N 1
ATOM 1631 C CA . ARG A 1 197 ? 23.066 -3.209 1.328 1.00 81.19 197 ARG A CA 1
ATOM 1632 C C . ARG A 1 197 ? 22.078 -2.494 2.247 1.00 81.19 197 ARG A C 1
ATOM 1634 O O . ARG A 1 197 ? 22.401 -2.218 3.392 1.00 81.19 197 ARG A O 1
ATOM 1641 N N . CYS A 1 198 ? 20.890 -2.165 1.746 1.00 67.62 198 CYS A N 1
ATOM 1642 C CA . CYS A 1 198 ? 19.801 -1.583 2.533 1.00 67.62 198 CYS A CA 1
ATOM 1643 C C . CYS A 1 198 ? 18.958 -2.623 3.302 1.00 67.62 198 CYS A C 1
ATOM 1645 O O . CYS A 1 198 ? 17.987 -2.231 3.962 1.00 67.62 198 CYS A O 1
ATOM 1647 N N . GLN A 1 199 ? 19.212 -3.923 3.115 1.00 59.94 199 GLN A N 1
ATOM 1648 C CA . GLN A 1 199 ? 18.568 -5.023 3.843 1.00 59.94 199 GLN A CA 1
ATOM 1649 C C . GLN A 1 199 ? 19.371 -5.483 5.065 1.00 59.94 199 GLN A C 1
ATOM 1651 O O . GLN A 1 199 ? 18.738 -5.949 6.013 1.00 59.94 199 GLN A O 1
ATOM 1656 N N . ALA A 1 200 ? 20.700 -5.340 5.028 1.00 48.41 200 ALA A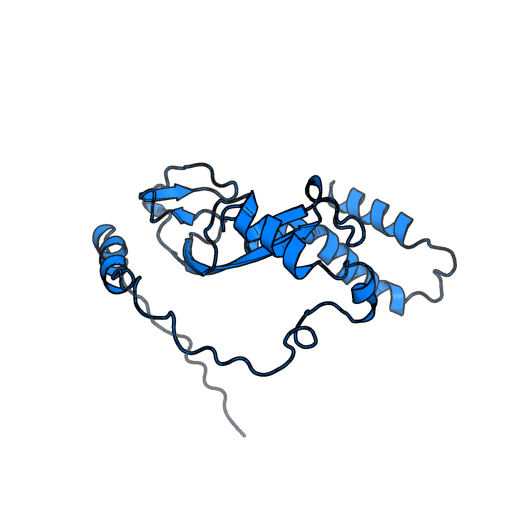 N 1
ATOM 1657 C CA . ALA A 1 200 ? 21.601 -5.478 6.175 1.00 48.41 200 ALA A CA 1
ATOM 1658 C C . ALA A 1 200 ? 21.475 -4.286 7.141 1.00 48.41 200 ALA A C 1
ATOM 1660 O O . ALA A 1 200 ? 21.640 -4.513 8.360 1.00 48.41 200 ALA A O 1
#

Sequence (200 aa):
MFRICSSNTAYRSRVPDLGAVIQCEQRWNTPGINQVQSAFKSSGNDSERAMPIRSENRWFYPIDWPQLSNAIRFGRARSRCERCKRPHMRKVLHLGDGRWWDALAHRWRNDHGRVIKVGGALLQEVRSTYVVLACAHLNHNPTDNDPANLAALCQRCHMRHDAKEHRWQRWWNAFRHRGVRDLFCDPQTLRLEYLERCQA

Foldseek 3Di:
DDDDDDDPDDPPDDDDDPVVVLVVVVVVDDPPPPPDPDDPDDDDDPLPDDDPDPPVCPVLADSCNVVLFCCACCNVLVQAFQFQRHHAQDKWKDLVQQWTADSVVRFITHNRNHTDDDDPVSVPDIDIDGWHWGKDQQVNRSNPSPSVRIGTHTPVRRCVSCVLVVVLVVCCVVVVVVDPPVPPDDSVVVSVVSSVVVVD